Protein AF-A0A7Y5QX23-F1 (afdb_monomer_lite)

Sequence (352 aa):
MSDYTRRDFLEKSATAALGAMVVPRWILGGNGYTPPSRKLNVAFVGIGGMGMSNMSQMLDENIVAVCDVDYAYVERSLAGRMRAPQGAAGPSTEAVRLRDAYTKAKKYTDFRKMLEQQKDIDAVVIATPDHTHAAVAVAAMRAGKHVYVQKPLTYSVYEARLLARVAKETKRVTQMGNQGHSMDGTRRIVEIVGSGVLGPIREVHIWTDRPYRYWAQGIPRPKAPEAAPTAATTPQTNQQAVKQQTAAQTPPGTPLPTPGPATQLPPAPPRWNGQTVERAVLEAMAENPQTVPAGLDWDLFLGPAPTIPYHPVYHPFSWRGWPEFGTSSLGDMGAHLIDQHYWALGLTQPTS

Secondary structure (DSSP, 8-state):
-----HHHHHHHHHHHHHHTS---TTTTTTTT---GGGS-EEEEE--SSHHHHHHHTTTTSEEEEEE-SBHHHHHHHHHHHTSPPTT-SS--HHHHHHHHHHHHSEEES-HHHHHHH-TT--EEEE-S-HHHHHHHHHHHHHTT-EEEEPSS--SSHHHHHHHHHHHHHHT--EEE--GGGGSHHHHHHHHHHHTTTT-S---------HHHHTS--SPPPPPPPPPP----------TTSSSS----PPPS-PPPPPPPS-PPPPPPPP---HHHHHHHHHHHHHHS--PPPTTB-HHHHHTTS------TTTTTTGGGGSTTT--HHHHHHHHHHTHHHHHHTT--S---

Structure (mmCIF, N/CA/C/O backbone):
data_AF-A0A7Y5QX23-F1
#
_entry.id   AF-A0A7Y5QX23-F1
#
loop_
_atom_site.group_PDB
_atom_site.id
_atom_site.type_symbol
_atom_site.label_atom_id
_atom_site.label_alt_id
_atom_site.label_comp_id
_atom_site.label_asym_id
_atom_site.label_entity_id
_atom_site.label_seq_id
_atom_site.pdbx_PDB_ins_code
_atom_site.Cartn_x
_atom_site.Cartn_y
_atom_site.Cartn_z
_atom_site.occupancy
_atom_site.B_iso_or_equiv
_atom_site.auth_seq_id
_atom_site.auth_comp_id
_atom_site.auth_asym_id
_atom_site.auth_atom_id
_atom_site.pdbx_PDB_model_num
ATOM 1 N N . MET A 1 1 ? -70.982 -5.764 26.954 1.00 43.91 1 MET A N 1
ATOM 2 C CA . MET A 1 1 ? -69.560 -5.370 26.903 1.00 43.91 1 MET A CA 1
ATOM 3 C C . MET A 1 1 ? -68.790 -6.506 27.543 1.00 43.91 1 MET A C 1
ATOM 5 O O . MET A 1 1 ? -69.095 -6.831 28.678 1.00 43.91 1 MET A O 1
ATOM 9 N N . SER A 1 2 ? -67.953 -7.218 26.790 1.00 52.91 2 SER A N 1
ATOM 10 C CA . SER A 1 2 ? -67.188 -8.353 27.319 1.00 52.91 2 SER A CA 1
ATOM 11 C C . SER A 1 2 ? -65.965 -7.832 28.073 1.00 52.91 2 SER A C 1
ATOM 13 O O . SER A 1 2 ? -65.132 -7.152 27.469 1.00 52.91 2 SER A O 1
ATOM 15 N N . ASP A 1 3 ? -65.877 -8.135 29.366 1.00 58.91 3 ASP A N 1
ATOM 16 C CA . ASP A 1 3 ? -64.767 -7.733 30.228 1.00 58.91 3 ASP A CA 1
ATOM 17 C C . ASP A 1 3 ? -63.473 -8.433 29.801 1.00 58.91 3 ASP A C 1
ATOM 19 O O . ASP A 1 3 ? -63.339 -9.653 29.888 1.00 58.91 3 ASP A O 1
ATOM 23 N N . TYR A 1 4 ? -62.510 -7.649 29.319 1.00 67.69 4 TYR A N 1
ATOM 24 C CA . TYR A 1 4 ? -61.162 -8.126 29.035 1.00 67.69 4 TYR A CA 1
ATOM 25 C C . TYR A 1 4 ? -60.442 -8.434 30.346 1.00 67.69 4 TYR A C 1
ATOM 27 O O . TYR A 1 4 ? -60.261 -7.552 31.189 1.00 67.69 4 TYR A O 1
ATOM 35 N N . THR A 1 5 ? -59.993 -9.675 30.523 1.00 79.44 5 THR A N 1
ATOM 36 C CA . THR A 1 5 ? -59.264 -10.051 31.735 1.00 79.44 5 THR A CA 1
ATOM 37 C C . THR A 1 5 ? -57.784 -9.666 31.627 1.00 79.44 5 THR A C 1
ATOM 39 O O . THR A 1 5 ? -57.205 -9.598 30.542 1.00 79.44 5 THR A O 1
ATOM 42 N N . ARG A 1 6 ? -57.112 -9.441 32.768 1.00 72.56 6 ARG A N 1
ATOM 43 C CA . ARG A 1 6 ? -55.653 -9.183 32.803 1.00 72.56 6 ARG A CA 1
ATOM 44 C C . ARG A 1 6 ? -54.841 -10.313 32.156 1.00 72.56 6 ARG A C 1
ATOM 46 O O . ARG A 1 6 ? -53.757 -10.062 31.637 1.00 72.56 6 ARG A O 1
ATOM 53 N N . ARG A 1 7 ? -55.371 -11.540 32.177 1.00 73.56 7 ARG A N 1
ATOM 54 C CA . ARG A 1 7 ? -54.772 -12.701 31.516 1.00 73.56 7 ARG A CA 1
ATOM 55 C C . ARG A 1 7 ? -54.898 -12.593 29.994 1.00 73.56 7 ARG A C 1
ATOM 57 O O . ARG A 1 7 ? -53.878 -12.733 29.333 1.00 73.56 7 ARG A O 1
ATOM 64 N N . ASP A 1 8 ? -56.061 -12.199 29.469 1.00 74.69 8 ASP A N 1
ATOM 65 C CA . ASP A 1 8 ? -56.233 -11.935 28.029 1.00 74.69 8 ASP A CA 1
ATOM 66 C C . ASP A 1 8 ? -55.303 -10.825 27.533 1.00 74.69 8 ASP A C 1
ATOM 68 O O . ASP A 1 8 ? -54.760 -10.908 26.433 1.00 74.69 8 ASP A O 1
ATOM 72 N N . PHE A 1 9 ? -55.091 -9.780 28.340 1.00 74.12 9 PHE A N 1
ATOM 73 C CA . PHE A 1 9 ? -54.163 -8.705 27.993 1.00 74.12 9 PHE A CA 1
ATOM 74 C C . PHE A 1 9 ? -52.717 -9.202 27.920 1.00 74.12 9 PHE A C 1
ATOM 76 O O . PHE A 1 9 ? -52.032 -8.922 26.940 1.00 74.12 9 PHE A O 1
ATOM 83 N N . LEU A 1 10 ? -52.247 -9.959 28.917 1.00 72.56 10 LEU A N 1
ATOM 84 C CA . LEU A 1 10 ? -50.883 -10.497 28.927 1.00 72.56 10 LEU A CA 1
ATOM 85 C C . LEU A 1 10 ? -50.659 -11.525 27.815 1.00 72.56 10 LEU A C 1
ATOM 87 O O . LEU A 1 10 ? -49.619 -11.498 27.164 1.00 72.56 10 LEU A O 1
ATOM 91 N N . GLU A 1 11 ? -51.643 -12.378 27.550 1.00 66.75 11 GLU A N 1
ATOM 92 C CA . GLU A 1 11 ? -51.575 -13.393 26.500 1.00 66.75 11 GLU A CA 1
ATOM 93 C C . GLU A 1 11 ? -51.553 -12.746 25.107 1.00 66.75 11 GLU A C 1
ATOM 95 O O . GLU A 1 11 ? -50.671 -13.027 24.291 1.00 66.75 11 GLU A O 1
ATOM 100 N N . LYS A 1 12 ? -52.428 -11.765 24.853 1.00 60.88 12 LYS A N 1
ATOM 101 C CA . LYS A 1 12 ? -52.411 -10.999 23.597 1.00 60.88 12 LYS A CA 1
ATOM 102 C C . LYS A 1 12 ? -51.159 -10.123 23.455 1.00 60.88 12 LYS A C 1
ATOM 104 O O . LYS A 1 12 ? -50.633 -10.009 22.349 1.00 60.88 12 LYS A O 1
ATOM 109 N N . SER A 1 13 ? -50.630 -9.570 24.549 1.00 59.69 13 SER A N 1
ATOM 110 C CA . SER A 1 13 ? -49.393 -8.767 24.534 1.00 59.69 13 SER A CA 1
ATOM 111 C C . SER A 1 13 ? -48.150 -9.618 24.265 1.00 59.69 13 SER A C 1
ATOM 113 O O . SER A 1 13 ? -47.289 -9.212 23.486 1.00 59.69 13 SER A O 1
ATOM 115 N N . ALA A 1 14 ? -48.067 -10.819 24.847 1.00 55.66 14 ALA A N 1
ATOM 116 C CA . ALA A 1 14 ? -46.970 -11.754 24.600 1.00 55.66 14 ALA A CA 1
ATOM 117 C C . ALA A 1 14 ? -46.966 -12.259 23.148 1.00 55.66 14 ALA A C 1
ATOM 119 O O . ALA A 1 14 ? -45.905 -12.391 22.538 1.00 55.66 14 ALA A O 1
ATOM 120 N N . THR A 1 15 ? -48.150 -12.460 22.560 1.00 53.16 15 THR A N 1
ATOM 121 C CA . THR A 1 15 ? -48.284 -12.902 21.163 1.00 53.16 15 THR A CA 1
ATOM 122 C C . THR A 1 15 ? -47.937 -11.777 20.174 1.00 53.16 15 THR A C 1
ATOM 124 O O . THR A 1 15 ? -47.283 -12.023 19.161 1.00 53.16 15 THR A O 1
ATOM 127 N N . ALA A 1 16 ? -48.280 -10.521 20.490 1.00 53.44 16 ALA A N 1
ATOM 128 C CA . ALA A 1 16 ? -47.883 -9.352 19.698 1.00 53.44 16 ALA A CA 1
ATOM 129 C C . ALA A 1 16 ? -46.371 -9.052 19.780 1.00 53.44 16 ALA A C 1
ATOM 131 O O . ALA A 1 16 ? -45.757 -8.704 18.771 1.00 53.44 16 ALA A O 1
ATOM 132 N N . ALA A 1 17 ? -45.748 -9.238 20.951 1.00 51.34 17 ALA A N 1
ATOM 133 C CA . ALA A 1 17 ? -44.309 -9.041 21.133 1.00 51.34 17 ALA A CA 1
ATOM 134 C C . ALA A 1 17 ? -43.468 -10.086 20.378 1.00 51.34 17 ALA A C 1
ATOM 136 O O . ALA A 1 17 ? -42.438 -9.740 19.807 1.00 51.34 17 ALA A O 1
ATOM 137 N N . LEU A 1 18 ? -43.924 -11.343 20.308 1.00 48.53 18 LEU A N 1
ATOM 138 C CA . LEU A 1 18 ? -43.251 -12.392 19.532 1.00 48.53 18 LEU A CA 1
ATOM 139 C C . LEU A 1 18 ? -43.427 -12.208 18.014 1.00 48.53 18 LEU A C 1
ATOM 141 O O . LEU A 1 18 ? -42.486 -12.451 17.260 1.00 48.53 18 LEU A O 1
ATOM 145 N N . GLY A 1 19 ? -44.583 -11.705 17.562 1.00 48.00 19 GLY A N 1
ATOM 146 C CA . GLY A 1 19 ? -44.832 -11.393 16.147 1.00 48.00 19 GLY A CA 1
ATOM 147 C C . GLY A 1 19 ? -43.982 -10.237 15.599 1.00 48.00 19 GLY A C 1
ATOM 148 O O . GLY A 1 19 ? -43.629 -10.238 14.422 1.00 48.00 19 GLY A O 1
ATOM 149 N N . ALA A 1 20 ? -43.588 -9.283 16.448 1.00 51.62 20 ALA A N 1
ATOM 150 C CA . ALA A 1 20 ? -42.721 -8.163 16.068 1.00 51.62 20 ALA A CA 1
ATOM 151 C C . ALA A 1 20 ? -41.217 -8.511 16.042 1.00 51.62 20 ALA A C 1
ATOM 153 O O . ALA A 1 20 ? -40.424 -7.749 15.489 1.00 51.62 20 ALA A O 1
ATOM 154 N N . MET A 1 21 ? -40.799 -9.645 16.619 1.00 54.72 21 MET A N 1
ATOM 155 C CA . MET A 1 21 ? -39.377 -10.016 16.720 1.00 54.72 21 MET A CA 1
ATOM 156 C C . MET A 1 21 ? -38.845 -10.817 15.528 1.00 54.72 21 MET A C 1
ATOM 158 O O . MET A 1 21 ? -37.633 -10.978 15.394 1.00 54.72 21 MET A O 1
ATOM 162 N N . VAL A 1 22 ? -39.717 -11.272 14.626 1.00 55.31 22 VAL A N 1
ATOM 163 C CA . VAL A 1 22 ? -39.312 -11.962 13.394 1.00 55.31 22 VAL A CA 1
ATOM 164 C C . VAL A 1 22 ? -39.819 -11.178 12.194 1.00 55.31 22 VAL A C 1
ATOM 166 O O . VAL A 1 22 ? -40.621 -11.657 11.401 1.00 55.31 22 VAL A O 1
ATOM 169 N N . VAL A 1 23 ? -39.342 -9.941 12.051 1.00 55.31 23 VAL A N 1
ATOM 170 C CA . VAL A 1 23 ? -39.407 -9.253 10.760 1.00 55.31 23 VAL A CA 1
ATOM 171 C C . VAL A 1 23 ? -38.265 -9.812 9.909 1.00 55.31 23 VAL A C 1
ATOM 173 O O . VAL A 1 23 ? -37.096 -9.653 10.278 1.00 55.31 23 VAL A O 1
ATOM 176 N N . PRO A 1 24 ? -38.548 -10.489 8.783 1.00 55.12 24 PRO A N 1
ATOM 177 C CA . PRO A 1 24 ? -37.506 -10.941 7.880 1.00 55.12 24 PRO A CA 1
ATOM 178 C C . PRO A 1 24 ? -36.606 -9.770 7.474 1.00 55.12 24 PRO A C 1
ATOM 180 O O . PRO A 1 24 ? -37.077 -8.705 7.079 1.00 55.12 24 PRO A O 1
ATOM 183 N N . ARG A 1 25 ? -35.289 -9.966 7.562 1.00 51.72 25 ARG A N 1
ATOM 184 C CA . ARG A 1 25 ? -34.275 -8.904 7.424 1.00 51.72 25 ARG A CA 1
ATOM 185 C C . ARG A 1 25 ? -34.299 -8.175 6.064 1.00 51.72 25 ARG A C 1
ATOM 187 O O . ARG A 1 25 ? -33.743 -7.089 5.954 1.00 51.72 25 ARG A O 1
ATOM 194 N N . TRP A 1 26 ? -34.964 -8.744 5.057 1.00 56.59 26 TRP A N 1
ATOM 195 C CA . TRP A 1 26 ? -35.187 -8.141 3.738 1.00 56.59 26 TRP A CA 1
ATOM 196 C C . TRP A 1 26 ? -36.322 -7.099 3.712 1.00 56.59 26 TRP A C 1
ATOM 198 O O . TRP A 1 26 ? -36.350 -6.269 2.811 1.00 56.59 26 TRP A O 1
ATOM 208 N N . ILE A 1 27 ? -37.214 -7.079 4.713 1.00 59.25 27 ILE A N 1
ATOM 209 C CA . ILE A 1 27 ? -38.306 -6.092 4.821 1.00 59.25 27 ILE A CA 1
ATOM 210 C C . ILE A 1 27 ? -37.797 -4.749 5.372 1.00 59.25 27 ILE A C 1
ATOM 212 O O . ILE A 1 27 ? -38.224 -3.698 4.910 1.00 59.25 27 ILE A O 1
ATOM 216 N N . LEU A 1 28 ? -36.838 -4.761 6.307 1.00 57.97 28 LEU A N 1
ATOM 217 C CA . LEU A 1 28 ? -36.233 -3.536 6.866 1.00 57.97 28 LEU A CA 1
ATOM 218 C C . LEU A 1 28 ? -35.080 -2.974 6.017 1.00 57.97 28 LEU A C 1
ATOM 220 O O . LEU A 1 28 ? -34.618 -1.866 6.270 1.00 57.97 28 LEU A O 1
ATOM 224 N N . GLY A 1 29 ? -34.596 -3.744 5.040 1.00 56.03 29 GLY A N 1
ATOM 225 C CA . GLY A 1 29 ? -33.399 -3.424 4.266 1.00 56.03 29 GLY A CA 1
ATOM 226 C C . GLY A 1 29 ? -33.600 -3.329 2.759 1.00 56.03 29 GLY A C 1
ATOM 227 O O . GLY A 1 29 ? -32.603 -3.189 2.075 1.00 56.03 29 GLY A O 1
ATOM 228 N N . GLY A 1 30 ? -34.821 -3.423 2.222 1.00 49.16 30 GLY A N 1
ATOM 229 C CA . GLY A 1 30 ? -35.068 -3.345 0.774 1.00 49.16 30 GLY A CA 1
ATOM 230 C C . GLY A 1 30 ? -34.179 -4.263 -0.088 1.00 49.16 30 GLY A C 1
ATOM 231 O O . GLY A 1 30 ? -33.415 -5.096 0.398 1.00 49.16 30 GLY A O 1
ATOM 232 N N . ASN A 1 31 ? -34.263 -4.123 -1.409 1.00 46.69 31 ASN A N 1
ATOM 233 C CA . ASN A 1 31 ? -33.322 -4.783 -2.312 1.00 46.69 31 ASN A CA 1
ATOM 234 C C . ASN A 1 31 ? -32.091 -3.873 -2.475 1.00 46.69 31 ASN A C 1
ATOM 236 O O . ASN A 1 31 ? -32.233 -2.733 -2.909 1.00 46.69 31 ASN A O 1
ATOM 240 N N . GLY A 1 32 ? -30.898 -4.353 -2.110 1.00 60.59 32 GLY A N 1
ATOM 241 C CA . GLY A 1 32 ? -29.637 -3.618 -2.293 1.00 60.59 32 GLY A CA 1
ATOM 242 C C . GLY A 1 32 ? -29.105 -2.829 -1.088 1.00 60.59 32 GLY A C 1
ATOM 243 O O . GLY A 1 32 ? -28.045 -2.222 -1.219 1.00 60.59 32 GLY A O 1
ATOM 244 N N . TYR A 1 33 ? -29.754 -2.848 0.086 1.00 66.31 33 TYR A N 1
ATOM 245 C CA . TYR A 1 33 ? -29.159 -2.267 1.298 1.00 66.31 33 TYR A CA 1
ATOM 246 C C . TYR A 1 33 ? -28.455 -3.325 2.158 1.00 66.31 33 TYR A C 1
ATOM 248 O O . TYR A 1 33 ? -29.049 -4.248 2.720 1.00 66.31 33 TYR A O 1
ATOM 256 N N . THR A 1 34 ? -27.132 -3.175 2.247 1.00 70.81 34 THR A N 1
ATOM 257 C CA . THR A 1 34 ? -26.266 -3.974 3.115 1.00 70.81 34 THR A CA 1
ATOM 258 C C . THR A 1 34 ? -26.232 -3.321 4.497 1.00 70.81 34 THR A C 1
ATOM 260 O O . THR A 1 34 ? -25.689 -2.218 4.633 1.00 70.81 34 THR A O 1
ATOM 263 N N . PRO A 1 35 ? -26.796 -3.958 5.542 1.00 71.88 35 PRO A N 1
ATOM 264 C CA . PRO A 1 35 ? -26.782 -3.389 6.883 1.00 71.88 35 PRO A CA 1
ATOM 265 C C . PRO A 1 35 ? -25.336 -3.217 7.371 1.00 71.88 35 PRO A C 1
ATOM 267 O O . PRO A 1 35 ? -24.495 -4.049 7.029 1.00 71.88 35 PRO A O 1
ATOM 270 N N . PRO A 1 36 ? -25.036 -2.220 8.225 1.00 71.75 36 PRO A N 1
ATOM 271 C CA . PRO A 1 36 ? -23.669 -1.964 8.686 1.00 71.75 36 PRO A CA 1
ATOM 272 C C . PRO A 1 36 ? -22.956 -3.171 9.307 1.00 71.75 36 PRO A C 1
ATOM 274 O O . PRO A 1 36 ? -21.750 -3.296 9.162 1.00 71.75 36 PRO A O 1
ATOM 277 N N . SER A 1 37 ? -23.692 -4.097 9.934 1.00 77.00 37 SER A N 1
ATOM 278 C CA . SER A 1 37 ? -23.150 -5.349 10.495 1.00 77.00 37 SER A CA 1
ATOM 279 C C . SER A 1 37 ? -22.755 -6.407 9.458 1.00 77.00 37 SER A C 1
ATOM 281 O O . SER A 1 37 ? -22.223 -7.447 9.828 1.00 77.00 37 SER A O 1
ATOM 283 N N . ARG A 1 38 ? -23.058 -6.187 8.175 1.00 82.81 38 ARG A N 1
ATOM 284 C CA . ARG A 1 38 ? -22.586 -7.010 7.052 1.00 82.81 38 ARG A CA 1
ATOM 285 C C . ARG A 1 38 ? -21.488 -6.337 6.231 1.00 82.81 38 ARG A C 1
ATOM 287 O O . ARG A 1 38 ? -20.980 -6.971 5.313 1.00 82.81 38 ARG A O 1
ATOM 294 N N . LYS A 1 39 ? -21.165 -5.083 6.541 1.00 92.81 39 LYS A N 1
ATOM 295 C CA . LYS A 1 39 ? -20.045 -4.363 5.943 1.00 92.81 39 LYS A CA 1
ATOM 296 C C . LYS A 1 39 ? -18.757 -4.770 6.642 1.00 92.81 39 LYS A C 1
ATOM 298 O O . LYS A 1 39 ? -18.777 -5.064 7.836 1.00 92.81 39 LYS A O 1
ATOM 303 N N . LEU A 1 40 ? -17.658 -4.759 5.904 1.00 95.31 40 LEU A N 1
ATOM 304 C CA . LEU A 1 40 ? -16.329 -4.922 6.466 1.00 95.31 40 LEU A CA 1
ATOM 305 C C . LEU A 1 40 ? -15.935 -3.655 7.221 1.00 95.31 40 LEU A C 1
ATOM 307 O O . LEU A 1 40 ? -16.133 -2.534 6.748 1.00 95.31 40 LEU A O 1
ATOM 311 N N . ASN A 1 41 ? -15.311 -3.841 8.373 1.00 98.19 41 ASN A N 1
ATOM 312 C CA . ASN A 1 41 ? -14.571 -2.795 9.051 1.00 98.19 41 ASN A CA 1
ATOM 313 C C . ASN A 1 41 ? -13.147 -2.754 8.494 1.00 98.19 41 ASN A C 1
ATOM 315 O O . ASN A 1 41 ? -12.330 -3.651 8.722 1.00 98.19 41 ASN A O 1
ATOM 319 N N . VAL A 1 42 ? -12.846 -1.704 7.740 1.00 98.50 42 VAL A N 1
ATOM 320 C CA . VAL A 1 42 ? -11.601 -1.574 6.986 1.00 98.50 42 VAL A CA 1
ATOM 321 C C . VAL A 1 42 ? -10.725 -0.495 7.605 1.00 98.50 42 VAL A C 1
ATOM 323 O O . VAL A 1 42 ? -11.182 0.611 7.907 1.00 98.50 42 VAL A O 1
ATOM 326 N N . ALA A 1 43 ? -9.448 -0.825 7.778 1.00 98.81 43 ALA A N 1
ATOM 327 C CA . ALA A 1 43 ? -8.405 0.122 8.134 1.00 98.81 43 ALA A CA 1
ATOM 328 C C . ALA A 1 43 ? -7.492 0.405 6.937 1.00 98.81 43 ALA A C 1
ATOM 330 O O . ALA A 1 43 ? -7.257 -0.476 6.112 1.00 98.81 43 ALA A O 1
ATOM 331 N N . PHE A 1 44 ? -6.946 1.615 6.857 1.00 98.75 44 PHE A N 1
ATOM 332 C CA . PHE A 1 44 ? -6.029 2.016 5.787 1.00 98.75 44 PHE A CA 1
ATOM 333 C C . PHE A 1 44 ? -4.673 2.406 6.364 1.00 98.75 44 PHE A C 1
ATOM 335 O O . PHE A 1 44 ? -4.624 3.148 7.340 1.00 98.75 44 PHE A O 1
ATOM 342 N N . VAL A 1 45 ? -3.580 1.946 5.754 1.00 98.75 45 VAL A N 1
ATOM 343 C CA . VAL A 1 45 ? -2.206 2.341 6.100 1.00 98.75 45 VAL A CA 1
ATOM 344 C C . VAL A 1 45 ? -1.547 2.953 4.865 1.00 98.75 45 VAL A C 1
ATOM 346 O O . VAL A 1 45 ? -1.446 2.288 3.835 1.00 98.75 45 VAL A O 1
ATOM 349 N N . GLY A 1 46 ? -1.114 4.211 4.967 1.00 97.62 46 GLY A N 1
ATOM 350 C CA . GLY A 1 46 ? -0.618 5.019 3.851 1.00 97.62 46 GLY A CA 1
ATOM 351 C C . GLY A 1 46 ? -1.764 5.603 3.027 1.00 97.62 46 GLY A C 1
ATOM 352 O O . GLY A 1 46 ? -2.198 5.014 2.043 1.00 97.62 46 GLY A O 1
ATOM 353 N N . ILE A 1 47 ? -2.268 6.773 3.416 1.00 95.94 47 ILE A N 1
ATOM 354 C CA . ILE A 1 47 ? -3.427 7.443 2.809 1.00 95.94 47 ILE A CA 1
ATOM 355 C C . ILE A 1 47 ? -3.099 8.807 2.191 1.00 95.94 47 ILE A C 1
ATOM 357 O O . ILE A 1 47 ? -4.003 9.496 1.743 1.00 95.94 47 ILE A O 1
ATOM 361 N N . GLY A 1 48 ? -1.831 9.205 2.081 1.00 90.69 48 GLY A N 1
ATOM 362 C CA . GLY A 1 48 ? -1.465 10.463 1.412 1.00 90.69 48 GLY A CA 1
ATOM 363 C C . GLY A 1 48 ? -1.765 10.515 -0.100 1.00 90.69 48 GLY A C 1
ATOM 364 O O . GLY A 1 48 ? -2.098 11.571 -0.642 1.00 90.69 48 GLY A O 1
ATOM 365 N N . GLY A 1 49 ? -1.683 9.373 -0.792 1.00 91.56 49 GLY A N 1
ATOM 366 C CA . GLY A 1 49 ? -1.786 9.278 -2.254 1.00 91.56 49 GLY A CA 1
ATOM 367 C C . GLY A 1 49 ? -2.792 8.227 -2.720 1.00 91.56 49 GLY A C 1
ATOM 368 O O . GLY A 1 49 ? -4.005 8.425 -2.636 1.00 91.56 49 GLY A O 1
ATOM 369 N N . MET A 1 50 ? -2.289 7.095 -3.226 1.00 92.50 50 MET A N 1
ATOM 370 C CA . MET A 1 50 ? -3.138 6.013 -3.738 1.00 92.50 50 MET A CA 1
ATOM 371 C C . MET A 1 50 ? -4.065 5.420 -2.677 1.00 92.50 50 MET A C 1
ATOM 373 O O . MET A 1 50 ? -5.202 5.102 -3.015 1.00 92.50 50 MET A O 1
ATOM 377 N N . GLY A 1 51 ? -3.650 5.358 -1.408 1.00 95.56 51 GLY A N 1
ATOM 378 C CA . GLY A 1 51 ? -4.529 4.908 -0.328 1.00 95.56 51 GLY A CA 1
ATOM 379 C C . GLY A 1 51 ? -5.785 5.763 -0.166 1.00 95.56 51 GLY A C 1
ATOM 380 O O . GLY A 1 51 ? -6.855 5.209 0.063 1.00 95.56 51 GLY A O 1
ATOM 381 N N . MET A 1 52 ? -5.714 7.080 -0.405 1.00 95.81 52 MET A N 1
ATOM 382 C CA . MET A 1 52 ? -6.904 7.945 -0.434 1.00 95.81 52 MET A CA 1
ATOM 383 C C . MET A 1 52 ? -7.838 7.587 -1.601 1.00 95.81 52 MET A C 1
ATOM 385 O O . MET A 1 52 ? -9.057 7.603 -1.456 1.00 95.81 52 MET A O 1
ATOM 389 N N . SER A 1 53 ? -7.279 7.236 -2.767 1.00 94.62 53 SER A N 1
ATOM 390 C CA . SER A 1 53 ? -8.065 6.742 -3.910 1.00 94.62 53 SER A CA 1
ATOM 391 C C . SER A 1 53 ? -8.656 5.355 -3.663 1.00 94.62 53 SER A C 1
ATOM 393 O O . SER A 1 53 ? -9.722 5.052 -4.187 1.00 94.62 53 SER A O 1
ATOM 395 N N . ASN A 1 54 ? -7.981 4.498 -2.891 1.00 95.75 54 ASN A N 1
ATOM 396 C CA . ASN A 1 54 ? -8.550 3.222 -2.465 1.00 95.75 54 ASN A CA 1
ATOM 397 C C . ASN A 1 54 ? -9.695 3.448 -1.477 1.00 95.75 54 ASN A C 1
ATOM 399 O O . ASN A 1 54 ? -10.749 2.839 -1.619 1.00 95.75 54 ASN A O 1
ATOM 403 N N . MET A 1 55 ? -9.514 4.363 -0.525 1.00 96.88 55 MET A N 1
ATOM 404 C CA . MET A 1 55 ? -10.536 4.710 0.456 1.00 96.88 55 MET A CA 1
ATOM 405 C C . MET A 1 55 ? -11.797 5.268 -0.209 1.00 96.88 55 MET A C 1
ATOM 407 O O . MET A 1 55 ? -12.894 4.871 0.172 1.00 96.88 55 MET A O 1
ATOM 411 N N . SER A 1 56 ? -11.665 6.117 -1.239 1.00 95.50 56 SER A N 1
ATOM 412 C CA . SER A 1 56 ? -12.829 6.665 -1.954 1.00 95.50 56 SER A CA 1
ATOM 413 C C . SER A 1 56 ? -13.653 5.594 -2.682 1.00 95.50 56 SER A C 1
ATOM 415 O O . SER A 1 56 ? -14.874 5.696 -2.751 1.00 95.50 56 SER A O 1
ATOM 417 N N . GLN A 1 57 ? -13.009 4.510 -3.124 1.00 93.19 57 GLN A N 1
ATOM 418 C CA . GLN A 1 57 ? -13.666 3.361 -3.759 1.00 93.19 57 GLN A CA 1
ATOM 419 C C . GLN A 1 57 ? -14.282 2.369 -2.761 1.00 93.19 57 GLN A C 1
ATOM 421 O O . GLN A 1 57 ? -14.956 1.430 -3.172 1.00 93.19 57 GLN A O 1
ATOM 426 N N . MET A 1 58 ? -14.062 2.558 -1.457 1.00 94.81 58 MET A N 1
ATOM 427 C CA . MET A 1 58 ? -14.544 1.665 -0.396 1.00 94.81 58 MET A CA 1
ATOM 428 C C . MET A 1 58 ? -15.477 2.375 0.594 1.00 94.81 58 MET A C 1
ATOM 430 O O . MET A 1 58 ? -15.713 1.880 1.691 1.00 94.81 58 MET A O 1
ATOM 434 N N . LEU A 1 59 ? -16.050 3.524 0.217 1.00 95.25 59 LEU A N 1
ATOM 435 C CA . LEU A 1 59 ? -16.948 4.314 1.078 1.00 95.25 59 LEU A CA 1
ATOM 436 C C . LEU A 1 59 ? -18.301 3.646 1.362 1.00 95.25 59 LEU A C 1
ATOM 438 O O . LEU A 1 59 ? -19.108 4.189 2.124 1.00 95.25 59 LEU A O 1
ATOM 442 N N . ASP A 1 60 ? -18.569 2.505 0.731 1.00 93.00 60 ASP A N 1
ATOM 443 C CA . ASP A 1 60 ? -19.717 1.660 1.040 1.00 93.00 60 ASP A CA 1
ATOM 444 C C . ASP A 1 60 ? -19.420 0.647 2.155 1.00 93.00 60 ASP A C 1
ATOM 446 O O . ASP A 1 60 ? -20.368 0.072 2.685 1.00 93.00 60 ASP A O 1
ATOM 450 N N . GLU A 1 61 ? -18.163 0.510 2.587 1.00 96.12 61 GLU A N 1
ATOM 451 C CA . GLU A 1 61 ? -17.738 -0.244 3.772 1.00 96.12 61 GLU A CA 1
ATOM 452 C C . GLU A 1 61 ? -17.576 0.669 5.003 1.00 96.12 61 GLU A C 1
ATOM 454 O O . GLU A 1 61 ? -17.719 1.894 4.928 1.00 96.12 61 GLU A O 1
ATOM 459 N N . ASN A 1 62 ? -17.288 0.090 6.172 1.00 97.06 62 ASN A N 1
ATOM 460 C CA . ASN A 1 62 ? -17.036 0.863 7.387 1.00 97.06 62 ASN A CA 1
ATOM 461 C C . ASN A 1 62 ? -15.545 1.220 7.481 1.00 97.06 62 ASN A C 1
ATOM 463 O O . ASN A 1 62 ? -14.716 0.377 7.814 1.00 97.06 62 ASN A O 1
ATOM 467 N N . ILE A 1 63 ? -15.188 2.484 7.247 1.00 98.12 63 ILE A N 1
ATOM 468 C CA . ILE A 1 63 ? -13.814 2.962 7.463 1.00 98.12 63 ILE A CA 1
ATOM 469 C C . ILE A 1 63 ? -13.617 3.247 8.956 1.00 98.12 63 ILE A C 1
ATOM 471 O O . ILE A 1 63 ? -14.079 4.270 9.465 1.00 98.12 63 ILE A O 1
ATOM 475 N N . VAL A 1 64 ? -12.971 2.326 9.674 1.00 98.44 64 VAL A N 1
ATOM 476 C CA . VAL A 1 64 ? -12.856 2.394 11.145 1.00 98.44 64 VAL A CA 1
ATOM 477 C C . VAL A 1 64 ? -11.565 3.063 11.611 1.00 98.44 64 VAL A C 1
ATOM 479 O O . VAL A 1 64 ? -11.557 3.751 12.634 1.00 98.44 64 VAL A O 1
ATOM 482 N N . ALA A 1 65 ? -10.484 2.922 10.842 1.00 98.75 65 ALA A N 1
ATOM 483 C CA . ALA A 1 65 ? -9.188 3.495 11.179 1.00 98.75 65 ALA A CA 1
ATOM 484 C C . ALA A 1 65 ? -8.384 3.910 9.944 1.00 98.75 65 ALA A C 1
ATOM 486 O O . ALA A 1 65 ? -8.460 3.297 8.880 1.00 98.75 65 ALA A O 1
ATOM 487 N N . VAL A 1 66 ? -7.570 4.943 10.123 1.00 98.75 66 VAL A N 1
ATOM 488 C CA . VAL A 1 66 ? -6.562 5.383 9.162 1.00 98.75 66 VAL A CA 1
ATOM 489 C C . VAL A 1 66 ? -5.216 5.511 9.864 1.00 98.75 66 VAL A C 1
ATOM 491 O O . VAL A 1 66 ? -5.147 5.896 11.034 1.00 98.75 66 VAL A O 1
ATOM 494 N N . CYS A 1 67 ? -4.152 5.160 9.153 1.00 98.69 67 CYS A N 1
ATOM 495 C CA . CYS A 1 67 ? -2.785 5.208 9.632 1.00 98.69 67 CYS A CA 1
ATOM 496 C C . CYS A 1 67 ? -1.885 5.872 8.592 1.00 98.69 67 CYS A C 1
ATOM 498 O O . CYS A 1 67 ? -1.789 5.388 7.464 1.00 98.69 67 CYS A O 1
ATOM 500 N N . ASP A 1 68 ? -1.209 6.954 8.964 1.00 98.31 68 ASP A N 1
ATOM 501 C CA . ASP A 1 68 ? -0.245 7.631 8.097 1.00 98.31 68 ASP A CA 1
ATOM 502 C C . ASP A 1 68 ? 0.852 8.296 8.932 1.00 98.31 68 ASP A C 1
ATOM 504 O O . ASP A 1 68 ? 0.606 8.747 10.052 1.00 98.31 68 ASP A O 1
ATOM 508 N N . VAL A 1 69 ? 2.056 8.345 8.373 1.00 97.50 69 VAL A N 1
ATOM 509 C CA . VAL A 1 69 ? 3.225 8.968 9.000 1.00 97.50 69 VAL A CA 1
ATOM 510 C C . VAL A 1 69 ? 3.268 10.479 8.776 1.00 97.50 69 VAL A C 1
ATOM 512 O O . VAL A 1 69 ? 3.989 11.155 9.496 1.00 97.50 69 VAL A O 1
ATOM 515 N N . ASP A 1 70 ? 2.494 11.018 7.823 1.00 97.00 70 ASP A N 1
ATOM 516 C CA . ASP A 1 70 ? 2.410 12.452 7.514 1.00 97.00 70 ASP A CA 1
ATOM 517 C C . ASP A 1 70 ? 0.958 12.905 7.293 1.00 97.00 70 ASP A C 1
ATOM 519 O O . ASP A 1 70 ? 0.469 13.048 6.165 1.00 97.00 70 ASP A O 1
ATOM 523 N N . TYR A 1 71 ? 0.255 13.200 8.389 1.00 96.19 71 TYR A N 1
ATOM 524 C CA . TYR A 1 71 ? -1.112 13.722 8.307 1.00 96.19 71 TYR A CA 1
ATOM 525 C C . TYR A 1 71 ? -1.193 15.110 7.671 1.00 96.19 71 TYR A C 1
ATOM 527 O O . TYR A 1 71 ? -2.201 15.422 7.041 1.00 96.19 71 TYR A O 1
ATOM 535 N N . ALA A 1 72 ? -0.139 15.926 7.758 1.00 94.94 72 ALA A N 1
ATOM 536 C CA . ALA A 1 72 ? -0.139 17.230 7.107 1.00 94.94 72 ALA A CA 1
ATOM 537 C C . ALA A 1 72 ? -0.221 17.070 5.578 1.00 94.94 72 ALA A C 1
ATOM 539 O O . ALA A 1 72 ? -0.923 17.824 4.901 1.00 94.94 72 ALA A O 1
ATOM 540 N N . TYR A 1 73 ? 0.459 16.070 5.012 1.00 94.81 73 TYR A N 1
ATOM 541 C CA . TYR A 1 73 ? 0.318 15.713 3.602 1.00 94.81 73 TYR A CA 1
ATOM 542 C C . TYR A 1 73 ? -1.053 15.114 3.276 1.00 94.81 73 TYR A C 1
ATOM 544 O O . TYR A 1 73 ? -1.663 15.520 2.283 1.00 94.81 73 TYR A O 1
ATOM 552 N N . VAL A 1 74 ? -1.574 14.216 4.119 1.00 96.12 74 VAL A N 1
ATOM 553 C CA . VAL A 1 74 ? -2.924 13.640 3.966 1.00 96.12 74 VAL A CA 1
ATOM 554 C C . VAL A 1 74 ? -3.991 14.730 3.894 1.00 96.12 74 VAL A C 1
ATOM 556 O O . VAL A 1 74 ? -4.831 14.722 2.994 1.00 96.12 74 VAL A O 1
ATOM 559 N N . GLU A 1 75 ? -3.944 15.701 4.801 1.00 95.81 75 GLU A N 1
ATOM 560 C CA . GLU A 1 75 ? -4.914 16.791 4.867 1.00 95.81 75 GLU A CA 1
ATOM 561 C C . GLU A 1 75 ? -4.810 17.724 3.660 1.00 95.81 75 GLU A C 1
ATOM 563 O O . GLU A 1 75 ? -5.836 18.115 3.101 1.00 95.81 75 GLU A O 1
ATOM 568 N N . ARG A 1 76 ? -3.592 18.011 3.176 1.00 94.88 76 ARG A N 1
ATOM 569 C CA . ARG A 1 76 ? -3.397 18.739 1.909 1.00 94.88 76 ARG A CA 1
ATOM 570 C C . ARG A 1 76 ? -3.980 17.973 0.718 1.00 94.88 76 ARG A C 1
ATOM 572 O O . ARG A 1 76 ? -4.637 18.578 -0.131 1.00 94.88 76 ARG A O 1
ATOM 579 N N . SER A 1 77 ? -3.763 16.658 0.658 1.00 94.31 77 SER A N 1
ATOM 580 C CA . SER A 1 77 ? -4.300 15.776 -0.388 1.00 94.31 77 SER A CA 1
ATOM 581 C C . SER A 1 77 ? -5.833 15.765 -0.374 1.00 94.31 77 SER A C 1
ATOM 583 O O . SER A 1 77 ? -6.474 15.974 -1.408 1.00 94.31 77 SER A O 1
ATOM 585 N N . LEU A 1 78 ? -6.437 15.629 0.811 1.00 95.75 78 LEU A N 1
ATOM 586 C CA . LEU A 1 78 ? -7.886 15.677 0.997 1.00 95.75 78 LEU A CA 1
ATOM 587 C C . LEU A 1 78 ? -8.465 17.050 0.626 1.00 95.75 78 LEU A C 1
ATOM 589 O O . LEU A 1 78 ? -9.448 17.120 -0.110 1.00 95.75 78 LEU A O 1
ATOM 593 N N . ALA A 1 79 ? -7.833 18.143 1.060 1.00 95.19 79 ALA A N 1
ATOM 594 C CA . ALA A 1 79 ? -8.242 19.500 0.702 1.00 95.19 79 ALA A CA 1
ATOM 595 C C . ALA A 1 79 ? -8.190 19.737 -0.817 1.00 95.19 79 ALA A C 1
ATOM 597 O O . ALA A 1 79 ? -9.076 20.385 -1.373 1.00 95.19 79 ALA A O 1
ATOM 598 N N . GLY A 1 80 ? -7.191 19.174 -1.506 1.00 93.75 80 GLY A N 1
ATOM 599 C CA . GLY A 1 80 ? -7.110 19.190 -2.967 1.00 93.75 80 GLY A CA 1
ATOM 600 C C . GLY A 1 80 ? -8.303 18.498 -3.634 1.00 93.75 80 GLY A C 1
ATOM 601 O O . GLY A 1 80 ? -8.879 19.049 -4.570 1.00 93.75 80 GLY A O 1
ATOM 602 N N . ARG A 1 81 ? -8.719 17.335 -3.115 1.00 92.75 81 ARG A N 1
ATOM 603 C CA . ARG A 1 81 ? -9.885 16.571 -3.607 1.00 92.75 81 ARG A CA 1
ATOM 604 C C . ARG A 1 81 ? -11.229 17.234 -3.303 1.00 92.75 81 ARG A C 1
ATOM 606 O O . ARG A 1 81 ? -12.201 16.987 -4.006 1.00 92.75 81 ARG A O 1
ATOM 613 N N . MET A 1 82 ? -11.282 18.080 -2.278 1.00 94.31 82 MET A N 1
ATOM 614 C CA . MET A 1 82 ? -12.465 18.861 -1.906 1.00 94.31 82 MET A CA 1
ATOM 615 C C . MET A 1 82 ? -12.673 20.109 -2.775 1.00 94.31 82 MET A C 1
ATOM 617 O O . MET A 1 82 ? -13.664 20.819 -2.599 1.00 94.31 82 MET A O 1
ATOM 621 N N . ARG A 1 83 ? -11.763 20.415 -3.706 1.00 93.31 83 ARG A N 1
ATOM 622 C CA . ARG A 1 83 ? -11.952 21.529 -4.640 1.00 93.31 83 ARG A CA 1
ATOM 623 C C . ARG A 1 83 ? -13.084 21.204 -5.611 1.00 93.31 83 ARG A C 1
ATOM 625 O O . ARG A 1 83 ? -13.132 20.114 -6.178 1.00 93.31 83 ARG A O 1
ATOM 632 N N . ALA A 1 84 ? -13.981 22.165 -5.810 1.00 88.19 84 ALA A N 1
ATOM 633 C CA . ALA A 1 84 ? -15.047 22.041 -6.791 1.00 88.19 84 ALA A CA 1
ATOM 634 C C . ALA A 1 84 ? -14.442 21.880 -8.201 1.00 88.19 84 ALA A C 1
ATOM 636 O O . ALA A 1 84 ? -13.532 22.638 -8.559 1.00 88.19 84 ALA A O 1
ATOM 637 N N . PRO A 1 85 ? -14.930 20.925 -9.012 1.00 86.38 85 PRO A N 1
ATOM 638 C CA . PRO A 1 85 ? -14.635 20.902 -10.437 1.00 86.38 85 PRO A CA 1
ATOM 639 C C . PRO A 1 85 ? -14.996 22.242 -11.089 1.00 86.38 85 PRO A C 1
ATOM 641 O O . PRO A 1 85 ? -15.884 22.956 -10.620 1.00 86.38 85 PRO A O 1
ATOM 644 N N . GLN A 1 86 ? -14.326 22.585 -12.189 1.00 86.62 86 GLN A N 1
ATOM 645 C CA . GLN A 1 86 ? -14.649 23.804 -12.932 1.00 86.62 86 GLN A CA 1
ATOM 646 C C . GLN A 1 86 ? -16.133 23.816 -13.328 1.00 86.62 86 GLN A C 1
ATOM 648 O O . GLN A 1 86 ? -16.632 22.862 -13.919 1.00 86.62 86 GLN A O 1
ATOM 653 N N . GLY A 1 87 ? -16.831 24.897 -12.969 1.00 85.88 87 GLY A N 1
ATOM 654 C CA . GLY A 1 87 ? -18.264 25.066 -13.228 1.00 85.88 87 GLY A CA 1
ATOM 655 C C . GLY A 1 87 ? -19.202 24.409 -12.207 1.00 85.88 87 GLY A C 1
ATOM 656 O O . GLY A 1 87 ? -20.414 24.543 -12.348 1.00 85.88 87 GLY A O 1
ATOM 657 N N . ALA A 1 88 ? -18.687 23.731 -11.176 1.00 89.06 88 ALA A N 1
ATOM 658 C CA . ALA A 1 88 ? -19.509 23.161 -10.110 1.00 89.06 88 ALA A CA 1
ATOM 659 C C . ALA A 1 88 ? -19.715 24.148 -8.947 1.00 89.06 88 ALA A C 1
ATOM 661 O O . ALA A 1 88 ? -18.812 24.898 -8.578 1.00 89.06 88 ALA A O 1
ATOM 662 N N . ALA A 1 89 ? -20.891 24.094 -8.315 1.00 86.62 89 ALA A N 1
ATOM 663 C CA . ALA A 1 89 ? -21.230 24.918 -7.149 1.00 86.62 89 ALA A CA 1
ATOM 664 C C . ALA A 1 89 ? -20.533 24.471 -5.845 1.00 86.62 89 ALA A C 1
ATOM 666 O O . ALA A 1 89 ? -20.622 25.157 -4.829 1.00 86.62 89 ALA A O 1
ATOM 667 N N . GLY A 1 90 ? -19.855 23.319 -5.849 1.00 91.06 90 GLY A N 1
ATOM 668 C CA . GLY A 1 90 ? -19.218 22.750 -4.666 1.00 91.06 90 GLY A CA 1
ATOM 669 C C . GLY A 1 90 ? -18.476 21.436 -4.943 1.00 91.06 90 GLY A C 1
ATOM 670 O O . GLY A 1 90 ? -18.424 20.986 -6.092 1.00 91.06 90 GLY A O 1
ATOM 671 N N . PRO A 1 91 ? -17.880 20.825 -3.902 1.00 92.69 91 PRO A N 1
ATOM 672 C CA . PRO A 1 91 ? -17.249 19.508 -3.993 1.00 92.69 91 PRO A CA 1
ATOM 673 C C . PRO A 1 91 ? -18.239 18.432 -4.447 1.00 92.69 91 PRO A C 1
ATOM 675 O O . PRO A 1 91 ? -19.438 18.516 -4.178 1.00 92.69 91 PRO A O 1
ATOM 678 N N . SER A 1 92 ? -17.725 17.380 -5.089 1.00 93.31 92 SER A N 1
ATOM 679 C CA . SER A 1 92 ? -18.543 16.220 -5.448 1.00 93.31 92 SER A CA 1
ATOM 680 C C . SER A 1 92 ? -19.070 15.500 -4.201 1.00 93.31 92 SER A C 1
ATOM 682 O O . SER A 1 92 ? -18.451 15.522 -3.134 1.00 93.31 92 SER A O 1
ATOM 684 N N . THR A 1 93 ? -20.198 14.798 -4.338 1.00 93.69 93 THR A N 1
ATOM 685 C CA . THR A 1 93 ? -20.761 13.970 -3.259 1.00 93.69 93 THR A CA 1
ATOM 686 C C . THR A 1 93 ? -19.758 12.933 -2.752 1.00 93.69 93 THR A C 1
ATOM 688 O O . THR A 1 93 ? -19.673 12.698 -1.549 1.00 93.69 93 THR A O 1
ATOM 691 N N . GLU A 1 94 ? -18.966 12.339 -3.648 1.00 93.38 94 GLU A N 1
ATOM 692 C CA . GLU A 1 94 ? -17.904 11.398 -3.279 1.00 93.38 94 GLU A CA 1
ATOM 693 C C . GLU A 1 94 ? -16.826 12.071 -2.421 1.00 93.38 94 GLU A C 1
ATOM 695 O O . GLU A 1 94 ? -16.447 11.525 -1.388 1.00 93.38 94 GLU A O 1
ATOM 700 N N . ALA A 1 95 ? -16.376 13.277 -2.789 1.00 94.75 95 ALA A N 1
ATOM 701 C CA . ALA A 1 95 ? -15.378 14.014 -2.015 1.00 94.75 95 ALA A CA 1
ATOM 702 C C . ALA A 1 95 ? -15.885 14.343 -0.602 1.00 94.75 95 ALA A C 1
ATOM 704 O O . ALA A 1 95 ? -15.156 14.171 0.376 1.00 94.75 95 ALA A O 1
ATOM 705 N N . VAL A 1 96 ? -17.158 14.737 -0.478 1.00 96.25 96 VAL A N 1
ATOM 706 C CA . VAL A 1 96 ? -17.803 14.978 0.822 1.00 96.25 96 VAL A CA 1
ATOM 707 C C . VAL A 1 96 ? -17.858 13.693 1.654 1.00 96.25 96 VAL A C 1
ATOM 709 O O . VAL A 1 96 ? -17.408 13.698 2.799 1.00 96.25 96 VAL A O 1
ATOM 712 N N . ARG A 1 97 ? -18.322 12.573 1.076 1.00 97.12 97 ARG A N 1
ATOM 713 C CA . ARG A 1 97 ? -18.356 11.265 1.760 1.00 97.12 97 ARG A CA 1
ATOM 714 C C . ARG A 1 97 ? -16.962 10.812 2.199 1.00 97.12 97 ARG A C 1
ATOM 716 O O . ARG A 1 97 ? -16.815 10.295 3.303 1.00 97.12 97 ARG A O 1
ATOM 723 N N . LEU A 1 98 ? -15.947 11.019 1.360 1.00 97.25 98 LEU A N 1
ATOM 724 C CA . LEU A 1 98 ? -14.556 10.697 1.666 1.00 97.25 98 LEU A CA 1
ATOM 725 C C . LEU A 1 98 ? -14.047 11.501 2.863 1.00 97.25 98 LEU A C 1
ATOM 727 O O . LEU A 1 98 ? -13.483 10.924 3.792 1.00 97.25 98 LEU A O 1
ATOM 731 N N . ARG A 1 99 ? -14.274 12.820 2.861 1.00 97.44 99 ARG A N 1
ATOM 732 C CA . ARG A 1 99 ? -13.919 13.690 3.986 1.00 97.44 99 ARG A CA 1
ATOM 733 C C . ARG A 1 99 ? -14.610 13.232 5.265 1.00 97.44 99 ARG A C 1
ATOM 735 O O . ARG A 1 99 ? -13.950 13.114 6.290 1.00 97.44 99 ARG A O 1
ATOM 742 N N . ASP A 1 100 ? -15.907 12.952 5.212 1.00 97.81 100 ASP A N 1
ATOM 743 C CA . ASP A 1 100 ? -16.672 12.552 6.395 1.00 97.81 100 ASP A CA 1
ATOM 744 C C . ASP A 1 100 ? -16.186 11.203 6.950 1.00 97.81 100 ASP A C 1
ATOM 746 O O . ASP A 1 100 ? -16.013 11.056 8.163 1.00 97.81 100 ASP A O 1
ATOM 750 N N . ALA A 1 101 ? -15.876 10.244 6.070 1.00 97.88 101 ALA A N 1
ATOM 751 C CA . ALA A 1 101 ? -15.267 8.974 6.452 1.00 97.88 101 ALA A CA 1
ATOM 752 C C . ALA A 1 101 ? -13.879 9.169 7.090 1.00 97.88 101 ALA A C 1
ATOM 754 O O . ALA A 1 101 ? -13.609 8.594 8.143 1.00 97.88 101 ALA A O 1
ATOM 755 N N . TYR A 1 102 ? -13.024 10.023 6.515 1.00 98.00 102 TYR A N 1
ATOM 756 C CA . TYR A 1 102 ? -11.712 10.363 7.080 1.00 98.00 102 TYR A CA 1
ATOM 757 C C . TYR A 1 102 ? -11.829 11.047 8.449 1.00 98.00 102 TYR A C 1
ATOM 759 O O . TYR A 1 102 ? -11.094 10.726 9.386 1.00 98.00 102 TYR A O 1
ATOM 767 N N . THR A 1 103 ? -12.765 11.985 8.595 1.00 97.94 103 THR A N 1
ATOM 768 C CA . THR A 1 103 ? -12.994 12.693 9.857 1.00 97.94 103 THR A CA 1
ATOM 769 C C . THR A 1 103 ? -13.451 11.727 10.946 1.00 97.94 103 THR A C 1
ATOM 771 O O . THR A 1 103 ? -12.927 11.793 12.058 1.00 97.94 103 THR A O 1
ATOM 774 N N . LYS A 1 104 ? -14.361 10.801 10.618 1.00 97.94 104 LYS A N 1
ATOM 775 C CA . LYS A 1 104 ? -14.899 9.803 11.551 1.00 97.94 104 LYS A CA 1
ATOM 776 C C . LYS A 1 104 ? -13.894 8.707 11.924 1.00 97.94 104 LYS A C 1
ATOM 778 O O . LYS A 1 104 ? -13.923 8.234 13.058 1.00 97.94 104 LYS A O 1
ATOM 783 N N . ALA A 1 105 ? -13.038 8.286 10.993 1.00 98.31 105 ALA A N 1
ATOM 784 C CA . ALA A 1 105 ? -12.072 7.220 11.232 1.00 98.31 105 ALA A CA 1
ATOM 785 C C . ALA A 1 105 ? -11.062 7.603 12.326 1.00 98.31 105 ALA A C 1
ATOM 787 O O . ALA A 1 105 ? -10.565 8.739 12.386 1.00 98.31 105 ALA A O 1
ATOM 788 N N . LYS A 1 106 ? -10.725 6.629 13.179 1.00 98.69 106 LYS A N 1
ATOM 789 C CA . LYS A 1 106 ? -9.707 6.811 14.214 1.00 98.69 106 LYS A CA 1
ATOM 790 C C . LYS A 1 106 ? -8.325 6.922 13.573 1.00 98.69 106 LYS A C 1
ATOM 792 O O . LYS A 1 106 ? -7.979 6.131 12.699 1.00 98.69 106 LYS A O 1
ATOM 797 N N . LYS A 1 107 ? -7.549 7.912 14.007 1.00 98.44 107 LYS A N 1
ATOM 798 C CA . LYS A 1 107 ? -6.257 8.265 13.409 1.00 98.44 107 LYS A CA 1
ATOM 799 C C . LYS A 1 107 ? -5.113 7.654 14.203 1.00 98.44 107 LYS A C 1
ATOM 801 O O . LYS A 1 107 ? -5.089 7.737 15.430 1.00 98.44 107 LYS A O 1
ATOM 806 N N . TYR A 1 108 ? -4.173 7.065 13.482 1.00 98.62 108 TYR A N 1
ATOM 807 C CA . TYR A 1 108 ? -2.952 6.470 14.006 1.00 98.62 108 TYR A CA 1
ATOM 808 C C . TYR A 1 108 ? -1.748 6.934 13.195 1.00 98.62 108 TYR A C 1
ATOM 810 O O . TYR A 1 108 ? -1.865 7.166 11.997 1.00 98.62 108 TYR A O 1
ATOM 818 N N . THR A 1 109 ? -0.590 7.042 13.834 1.00 98.19 109 THR A N 1
ATOM 819 C CA . THR A 1 109 ? 0.684 7.299 13.137 1.00 98.19 109 THR A CA 1
ATOM 820 C C . THR A 1 109 ? 1.484 6.008 12.953 1.00 98.19 109 THR A C 1
ATOM 822 O O . THR A 1 109 ? 2.140 5.810 11.939 1.00 98.19 109 THR A O 1
ATOM 825 N N . ASP A 1 110 ? 1.347 5.076 13.900 1.00 98.25 110 ASP A N 1
ATOM 826 C CA . ASP A 1 110 ? 2.022 3.780 13.901 1.00 98.25 110 ASP A CA 1
ATOM 827 C C . ASP A 1 110 ? 1.012 2.642 13.690 1.00 98.25 110 ASP A C 1
ATOM 829 O O . ASP A 1 110 ? 0.097 2.442 14.500 1.00 98.25 110 ASP A O 1
ATOM 833 N N . PHE A 1 111 ? 1.201 1.859 12.625 1.00 98.44 111 PHE A N 1
ATOM 834 C CA . PHE A 1 111 ? 0.307 0.752 12.282 1.00 98.44 111 PHE A CA 1
ATOM 835 C C . PHE A 1 111 ? 0.308 -0.350 13.349 1.00 98.44 111 PHE A C 1
ATOM 837 O O . PHE A 1 111 ? -0.691 -1.050 13.507 1.00 98.44 111 PHE A O 1
ATOM 844 N N . ARG A 1 112 ? 1.397 -0.505 14.113 1.00 98.38 112 ARG A N 1
ATOM 845 C CA . ARG A 1 112 ? 1.493 -1.491 15.200 1.00 98.38 112 ARG A CA 1
ATOM 846 C C . ARG A 1 112 ? 0.522 -1.124 16.315 1.00 98.38 112 ARG A C 1
ATOM 848 O O . ARG A 1 112 ? -0.267 -1.963 16.740 1.00 98.38 112 ARG A O 1
ATOM 855 N N . LYS A 1 113 ? 0.498 0.159 16.698 1.00 98.62 113 LYS A N 1
ATOM 856 C CA . LYS A 1 113 ? -0.467 0.704 17.666 1.00 98.62 113 LYS A CA 1
ATOM 857 C C . LYS A 1 113 ? -1.895 0.626 17.133 1.00 98.62 113 LYS A C 1
ATOM 859 O O . LYS A 1 113 ? -2.807 0.327 17.897 1.00 98.62 113 LYS A O 1
ATOM 864 N N . MET A 1 114 ? -2.100 0.853 15.833 1.00 98.75 114 MET A N 1
ATOM 865 C CA . MET A 1 114 ? -3.411 0.668 15.203 1.00 98.75 114 MET A CA 1
ATOM 866 C C . MET A 1 114 ? -3.906 -0.774 15.360 1.00 98.75 114 MET A C 1
ATOM 868 O O . MET A 1 114 ? -5.000 -0.981 15.876 1.00 98.75 114 MET A O 1
ATOM 872 N N . LEU A 1 115 ? -3.098 -1.765 14.970 1.00 98.62 115 LEU A N 1
ATOM 873 C CA . LEU A 1 115 ? -3.451 -3.186 15.072 1.00 98.62 115 LEU A CA 1
ATOM 874 C C . LEU A 1 115 ? -3.640 -3.641 16.527 1.00 98.62 115 LEU A C 1
ATOM 876 O O . LEU A 1 115 ? -4.493 -4.483 16.812 1.00 98.62 115 LEU A O 1
ATOM 880 N N . GLU A 1 116 ? -2.863 -3.084 17.455 1.00 98.31 116 GLU A N 1
ATOM 881 C CA . GLU A 1 116 ? -2.997 -3.372 18.878 1.00 98.31 116 GLU A CA 1
ATOM 882 C C . GLU A 1 116 ? -4.272 -2.763 19.468 1.00 98.31 116 GLU A C 1
ATOM 884 O O . GLU A 1 116 ? -4.972 -3.435 20.218 1.00 98.31 116 GLU A O 1
ATOM 889 N N . GLN A 1 117 ? -4.606 -1.515 19.152 1.00 98.50 117 GLN A N 1
ATOM 890 C CA . GLN A 1 117 ? -5.662 -0.782 19.854 1.00 98.50 117 GLN A CA 1
ATOM 891 C C . GLN A 1 117 ? -7.030 -0.873 19.169 1.00 98.50 117 GLN A C 1
ATOM 893 O O . GLN A 1 117 ? -8.050 -0.817 19.853 1.00 98.50 117 GLN A O 1
ATOM 898 N N . GLN A 1 118 ? -7.074 -0.999 17.841 1.00 98.12 118 GLN A N 1
ATOM 899 C CA . GLN A 1 118 ? -8.318 -1.044 17.075 1.00 98.12 118 GLN A CA 1
ATOM 900 C C . GLN A 1 118 ? -8.753 -2.497 16.846 1.00 98.12 118 GLN A C 1
ATOM 902 O O . GLN A 1 118 ? -8.250 -3.205 15.972 1.00 98.12 118 GLN A O 1
ATOM 907 N N . LYS A 1 119 ? -9.685 -2.969 17.677 1.00 96.88 119 LYS A N 1
ATOM 908 C CA . LYS A 1 119 ? -10.058 -4.393 17.741 1.00 96.88 119 LYS A CA 1
ATOM 909 C C . LYS A 1 119 ? -11.087 -4.822 16.701 1.00 96.88 119 LYS A C 1
ATOM 911 O O . LYS A 1 119 ? -11.131 -6.000 16.359 1.00 96.88 119 LYS A O 1
ATOM 916 N N . ASP A 1 120 ? -11.863 -3.879 16.190 1.00 97.31 120 ASP A N 1
ATOM 917 C CA . ASP A 1 120 ? -12.964 -4.092 15.254 1.00 97.31 120 ASP A CA 1
ATOM 918 C C . ASP A 1 120 ? -12.528 -4.136 13.781 1.00 97.31 120 ASP A C 1
ATOM 920 O O . ASP A 1 120 ? -13.396 -4.194 12.927 1.00 97.31 120 ASP A O 1
ATOM 924 N N . ILE A 1 121 ? -11.226 -4.131 13.460 1.00 98.56 121 ILE A N 1
ATOM 925 C CA . ILE A 1 121 ? -10.726 -4.254 12.077 1.00 98.56 121 ILE A CA 1
ATOM 926 C C . ILE A 1 121 ? -10.963 -5.675 11.545 1.00 98.56 121 ILE A C 1
ATOM 928 O O . ILE A 1 121 ? -10.504 -6.638 12.165 1.00 98.56 121 ILE A O 1
ATOM 932 N N . ASP A 1 122 ? -11.544 -5.795 10.353 1.00 98.44 122 ASP A N 1
ATOM 933 C CA . ASP A 1 122 ? -11.647 -7.043 9.584 1.00 98.44 122 ASP A CA 1
ATOM 934 C C . ASP A 1 122 ? -10.545 -7.144 8.516 1.00 98.44 122 ASP A C 1
ATOM 936 O O . ASP A 1 122 ? -9.926 -8.198 8.330 1.00 98.44 122 ASP A O 1
ATOM 940 N N . ALA A 1 123 ? -10.268 -6.031 7.830 1.00 98.44 123 ALA A N 1
ATOM 941 C CA . ALA A 1 123 ? -9.317 -5.960 6.725 1.00 98.44 123 ALA A CA 1
ATOM 942 C C . ALA A 1 123 ? -8.453 -4.693 6.771 1.00 98.44 123 ALA A C 1
ATOM 944 O O . ALA A 1 123 ? -8.886 -3.642 7.244 1.00 98.44 123 ALA A O 1
ATOM 945 N N . VAL A 1 124 ? -7.233 -4.786 6.242 1.00 98.81 124 VAL A N 1
ATOM 946 C CA . VAL A 1 124 ? -6.290 -3.669 6.126 1.00 98.81 124 VAL A CA 1
ATOM 947 C C . VAL A 1 124 ? -5.941 -3.435 4.660 1.00 98.81 124 VAL A C 1
ATOM 949 O O . VAL A 1 124 ? -5.477 -4.344 3.973 1.00 98.81 124 VAL A O 1
ATOM 952 N N . VAL A 1 125 ? -6.135 -2.206 4.194 1.00 98.69 125 VAL A N 1
ATOM 953 C CA . VAL A 1 125 ? -5.655 -1.720 2.898 1.00 98.69 125 VAL A CA 1
ATOM 954 C C . VAL A 1 125 ? -4.309 -1.036 3.110 1.00 98.69 125 VAL A C 1
ATOM 956 O O . VAL A 1 125 ? -4.204 -0.081 3.874 1.00 98.69 125 VAL A O 1
ATOM 959 N N . ILE A 1 126 ? -3.277 -1.530 2.438 1.00 98.69 126 ILE A N 1
ATOM 960 C CA . ILE A 1 126 ? -1.888 -1.099 2.592 1.00 98.69 126 ILE A CA 1
ATOM 961 C C . ILE A 1 126 ? -1.468 -0.411 1.296 1.00 98.69 126 ILE A C 1
ATOM 963 O O . ILE A 1 126 ? -1.441 -1.036 0.238 1.00 98.69 126 ILE A O 1
ATOM 967 N N . ALA A 1 127 ? -1.178 0.882 1.380 1.00 97.12 127 ALA A N 1
ATOM 968 C CA . ALA A 1 127 ? -0.771 1.736 0.266 1.00 97.12 127 ALA A CA 1
ATOM 969 C C . ALA A 1 127 ? 0.390 2.664 0.669 1.00 97.12 127 ALA A C 1
ATOM 971 O O . ALA A 1 127 ? 0.440 3.837 0.290 1.00 97.12 127 ALA A O 1
ATOM 972 N N . THR A 1 128 ? 1.302 2.124 1.476 1.00 96.25 128 THR A N 1
ATOM 973 C CA . THR A 1 128 ? 2.538 2.773 1.916 1.00 96.25 128 THR A CA 1
ATOM 974 C C . THR A 1 128 ? 3.624 2.704 0.828 1.00 96.25 128 THR A C 1
ATOM 976 O O . THR A 1 128 ? 3.393 2.155 -0.247 1.00 96.25 128 THR A O 1
ATOM 979 N N . PRO A 1 129 ? 4.814 3.286 1.046 1.00 94.44 129 PRO A N 1
ATOM 980 C CA . PRO A 1 129 ? 5.970 3.008 0.202 1.00 94.44 129 PRO A CA 1
ATOM 981 C C . PRO A 1 129 ? 6.359 1.519 0.165 1.00 94.44 129 PRO A C 1
ATOM 983 O O . PRO A 1 129 ? 6.228 0.823 1.177 1.00 94.44 129 PRO A O 1
ATOM 986 N N . ASP A 1 130 ? 6.890 1.053 -0.972 1.00 93.81 130 ASP A N 1
ATOM 987 C CA . ASP A 1 130 ? 7.096 -0.379 -1.277 1.00 93.81 130 ASP A CA 1
ATOM 988 C C . ASP A 1 130 ? 7.878 -1.122 -0.183 1.00 93.81 130 ASP A C 1
ATOM 990 O O . ASP A 1 130 ? 7.509 -2.232 0.199 1.00 93.81 130 ASP A O 1
ATOM 994 N N . HIS A 1 131 ? 8.928 -0.495 0.359 1.00 95.19 131 HIS A N 1
ATOM 995 C CA . HIS A 1 131 ? 9.799 -1.075 1.389 1.00 95.19 131 HIS A CA 1
ATOM 996 C C . HIS A 1 131 ? 9.081 -1.428 2.706 1.00 95.19 131 HIS A C 1
ATOM 998 O O . HIS A 1 131 ? 9.574 -2.242 3.482 1.00 95.19 131 HIS A O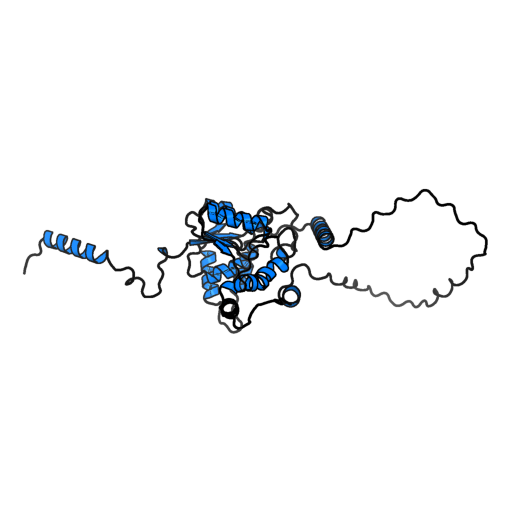 1
ATOM 1004 N N . THR A 1 132 ? 7.897 -0.866 2.969 1.00 97.06 132 THR A N 1
ATOM 1005 C CA . THR A 1 132 ? 7.112 -1.166 4.182 1.00 97.06 132 THR A CA 1
ATOM 1006 C C . THR A 1 132 ? 5.956 -2.134 3.936 1.00 97.06 132 THR A C 1
ATOM 1008 O O . THR A 1 132 ? 5.431 -2.696 4.902 1.00 97.06 132 THR A O 1
ATOM 1011 N N . HIS A 1 133 ? 5.567 -2.377 2.676 1.00 97.50 133 HIS A N 1
ATOM 1012 C CA . HIS A 1 133 ? 4.410 -3.210 2.323 1.00 97.50 133 HIS A CA 1
ATOM 1013 C C . HIS A 1 133 ? 4.428 -4.559 3.045 1.00 97.50 133 HIS A C 1
ATOM 1015 O O . HIS A 1 133 ? 3.462 -4.928 3.719 1.00 97.50 133 HIS A O 1
ATOM 1021 N N . ALA A 1 134 ? 5.545 -5.283 2.941 1.00 97.69 134 ALA A N 1
ATOM 1022 C CA . ALA A 1 134 ? 5.664 -6.622 3.498 1.00 97.69 134 ALA A CA 1
ATOM 1023 C C . ALA A 1 134 ? 5.571 -6.625 5.030 1.00 97.69 134 ALA A C 1
ATOM 1025 O O . ALA A 1 134 ? 4.876 -7.466 5.600 1.00 97.69 134 ALA A O 1
ATOM 1026 N N . ALA A 1 135 ? 6.217 -5.666 5.698 1.00 97.62 135 ALA A N 1
ATOM 1027 C CA . ALA A 1 135 ? 6.198 -5.560 7.154 1.00 97.62 135 ALA A CA 1
ATOM 1028 C C . ALA A 1 135 ? 4.773 -5.328 7.683 1.00 97.62 135 ALA A C 1
ATOM 1030 O O . ALA A 1 135 ? 4.315 -6.048 8.577 1.00 97.62 135 ALA A O 1
ATOM 1031 N N . VAL A 1 136 ? 4.044 -4.381 7.083 1.00 98.56 136 VAL A N 1
ATOM 1032 C CA . VAL A 1 136 ? 2.656 -4.079 7.462 1.00 98.56 136 VAL A CA 1
ATOM 1033 C C . VAL A 1 136 ? 1.742 -5.270 7.156 1.00 98.56 136 VAL A C 1
ATOM 1035 O O . VAL A 1 136 ? 0.936 -5.660 8.002 1.00 98.56 136 VAL A O 1
ATOM 1038 N N . ALA A 1 137 ? 1.893 -5.900 5.987 1.00 98.69 137 ALA A N 1
ATOM 1039 C CA . ALA A 1 137 ? 1.058 -7.024 5.569 1.00 98.69 137 ALA A CA 1
ATOM 1040 C C . ALA A 1 137 ? 1.252 -8.260 6.458 1.00 98.69 137 ALA A C 1
ATOM 1042 O O . ALA A 1 137 ? 0.269 -8.877 6.875 1.00 98.69 137 ALA A O 1
ATOM 1043 N N . VAL A 1 138 ? 2.498 -8.607 6.802 1.00 98.56 138 VAL A N 1
ATOM 1044 C CA . VAL A 1 138 ? 2.788 -9.705 7.737 1.00 98.56 138 VAL A CA 1
ATOM 1045 C C . VAL A 1 138 ? 2.184 -9.415 9.107 1.00 98.56 138 VAL A C 1
ATOM 1047 O O . VAL A 1 138 ? 1.537 -10.296 9.675 1.00 98.56 138 VAL A O 1
ATOM 1050 N N . ALA A 1 139 ? 2.357 -8.199 9.633 1.00 98.56 139 ALA A N 1
ATOM 1051 C CA . ALA A 1 139 ? 1.804 -7.822 10.931 1.00 98.56 139 ALA A CA 1
ATOM 1052 C C . ALA A 1 139 ? 0.270 -7.903 10.946 1.00 98.56 139 ALA A C 1
ATOM 1054 O O . ALA A 1 139 ? -0.303 -8.508 11.851 1.00 98.56 139 ALA A O 1
ATOM 1055 N N . ALA A 1 140 ? -0.395 -7.370 9.919 1.00 98.81 140 ALA A N 1
ATOM 1056 C CA . ALA A 1 140 ? -1.849 -7.410 9.793 1.00 98.81 140 ALA A CA 1
ATOM 1057 C C . ALA A 1 140 ? -2.381 -8.848 9.669 1.00 98.81 140 ALA A C 1
ATOM 1059 O O . ALA A 1 140 ? -3.291 -9.233 10.406 1.00 98.81 140 ALA A O 1
ATOM 1060 N N . MET A 1 141 ? -1.778 -9.679 8.810 1.00 98.75 141 MET A N 1
ATOM 1061 C CA . MET A 1 141 ? -2.181 -11.082 8.663 1.00 98.75 141 MET A CA 1
ATOM 1062 C C . MET A 1 141 ? -1.982 -11.881 9.954 1.00 98.75 141 MET A C 1
ATOM 1064 O O . MET A 1 141 ? -2.865 -12.644 10.348 1.00 98.75 141 MET A O 1
ATOM 1068 N N . ARG A 1 142 ? -0.855 -11.681 10.652 1.00 98.44 142 ARG A N 1
ATOM 1069 C CA . ARG A 1 142 ? -0.586 -12.321 11.952 1.00 98.44 142 ARG A CA 1
ATOM 1070 C C . ARG A 1 142 ? -1.514 -11.825 13.059 1.00 98.44 142 ARG A C 1
ATOM 1072 O O . ARG A 1 142 ? -1.852 -12.602 13.944 1.00 98.44 142 ARG A O 1
ATOM 1079 N N . ALA A 1 143 ? -2.000 -10.588 12.969 1.00 98.38 143 ALA A N 1
ATOM 1080 C CA . ALA A 1 143 ? -3.081 -10.064 13.805 1.00 98.38 143 ALA A CA 1
ATOM 1081 C C . ALA A 1 143 ? -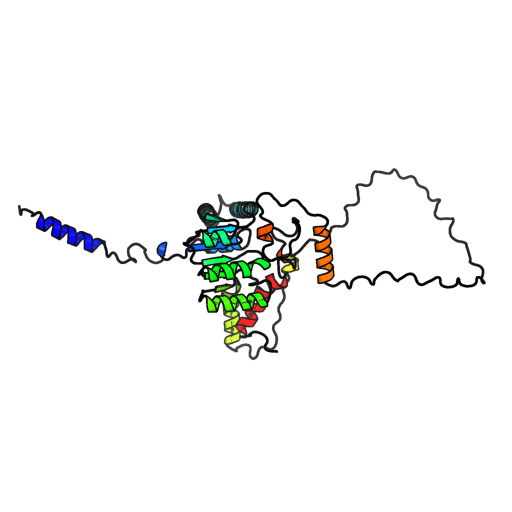4.480 -10.570 13.382 1.00 98.38 143 ALA A C 1
ATOM 1083 O O . ALA A 1 143 ? -5.501 -10.095 13.884 1.00 98.38 143 ALA A O 1
ATOM 1084 N N . GLY A 1 144 ? -4.545 -11.527 12.451 1.00 98.06 144 GLY A N 1
ATOM 1085 C CA . GLY A 1 144 ? -5.774 -12.168 12.008 1.00 98.06 144 GLY A CA 1
ATOM 1086 C C . GLY A 1 144 ? -6.579 -11.362 10.990 1.00 98.06 144 GLY A C 1
ATOM 1087 O O . GLY A 1 144 ? -7.731 -11.720 10.754 1.00 98.06 144 GLY A O 1
ATOM 1088 N N . LYS A 1 145 ? -6.006 -10.326 10.370 1.00 98.62 145 LYS A N 1
ATOM 1089 C CA . LYS A 1 145 ? -6.713 -9.425 9.447 1.00 98.62 145 LYS A CA 1
ATOM 1090 C C . LYS A 1 145 ? -6.535 -9.846 7.990 1.00 98.62 145 LYS A C 1
ATOM 1092 O O . LYS A 1 145 ? -5.486 -10.367 7.610 1.00 98.62 145 LYS A O 1
ATOM 1097 N N . HIS A 1 146 ? -7.556 -9.620 7.170 1.00 98.50 146 HIS A N 1
ATOM 1098 C CA . HIS A 1 146 ? -7.424 -9.709 5.714 1.00 98.50 146 HIS A CA 1
ATOM 1099 C C . HIS A 1 146 ? -6.586 -8.543 5.192 1.00 98.50 146 HIS A C 1
ATOM 1101 O O . HIS A 1 146 ? -6.561 -7.484 5.819 1.00 98.50 146 HIS A O 1
ATOM 1107 N N . VAL A 1 147 ? -5.886 -8.722 4.071 1.00 98.50 147 VAL A N 1
ATOM 1108 C CA . VAL A 1 147 ? -5.012 -7.663 3.544 1.00 98.50 147 VAL A CA 1
ATOM 1109 C C . VAL A 1 147 ? -5.228 -7.411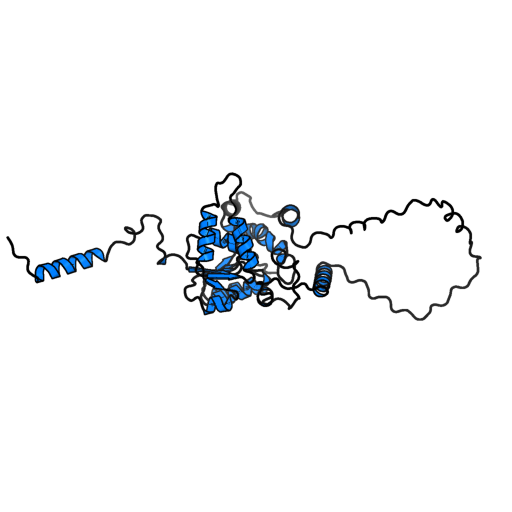 2.062 1.00 98.50 147 VAL A C 1
ATOM 1111 O O . VAL A 1 147 ? -5.221 -8.326 1.243 1.00 98.50 147 VAL A O 1
ATOM 1114 N N . TYR A 1 148 ? -5.363 -6.140 1.715 1.00 97.81 148 TYR A N 1
ATOM 1115 C CA . TYR A 1 148 ? -5.171 -5.647 0.364 1.00 97.81 148 TYR A CA 1
ATOM 1116 C C . TYR A 1 148 ? -3.863 -4.863 0.351 1.00 97.81 148 TYR A C 1
ATOM 1118 O O . TYR A 1 148 ? -3.687 -3.971 1.177 1.00 97.81 148 TYR A O 1
ATOM 1126 N N . VAL A 1 149 ? -2.952 -5.160 -0.569 1.00 97.62 149 VAL A N 1
ATOM 1127 C CA . VAL A 1 149 ? -1.648 -4.485 -0.654 1.00 97.62 149 VAL A CA 1
ATOM 1128 C C . VAL A 1 149 ? -1.505 -3.862 -2.027 1.00 97.62 149 VAL A C 1
ATOM 1130 O O . VAL A 1 149 ? -1.694 -4.540 -3.036 1.00 97.62 149 VAL A O 1
ATOM 1133 N N . GLN A 1 150 ? -1.193 -2.572 -2.087 1.00 94.25 150 GLN A N 1
ATOM 1134 C CA . GLN A 1 150 ? -0.955 -1.896 -3.351 1.00 94.25 150 GLN A CA 1
ATOM 1135 C C . GLN A 1 150 ? 0.212 -2.509 -4.116 1.00 94.25 150 GLN A C 1
ATOM 1137 O O . GLN A 1 150 ? 1.096 -3.163 -3.569 1.00 94.25 150 GLN A O 1
ATOM 1142 N N . LYS A 1 151 ? 0.184 -2.289 -5.427 1.00 91.44 151 LYS A N 1
ATOM 1143 C CA . LYS A 1 151 ? 1.299 -2.632 -6.301 1.00 91.44 151 LYS A CA 1
ATOM 1144 C C . LYS A 1 151 ? 2.442 -1.611 -6.149 1.00 91.44 151 LYS A C 1
ATOM 1146 O O . LYS A 1 151 ? 2.163 -0.433 -5.893 1.00 91.44 151 LYS A O 1
ATOM 1151 N N . PRO A 1 152 ? 3.689 -2.017 -6.433 1.00 90.56 152 PRO A N 1
ATOM 1152 C CA . PRO A 1 152 ? 4.157 -3.402 -6.499 1.00 90.56 152 PRO A CA 1
ATOM 1153 C C . PRO A 1 152 ? 3.978 -4.088 -5.141 1.00 90.56 152 PRO A C 1
ATOM 1155 O O . PRO A 1 152 ? 4.088 -3.445 -4.102 1.00 90.56 152 PRO A O 1
ATOM 1158 N N . LEU A 1 153 ? 3.666 -5.390 -5.153 1.00 92.75 153 LEU A N 1
ATOM 1159 C CA . LEU A 1 153 ? 3.283 -6.113 -3.933 1.00 92.75 153 LEU A CA 1
ATOM 1160 C C . LEU A 1 153 ? 4.328 -5.981 -2.820 1.00 92.75 153 LEU A C 1
ATOM 1162 O O . LEU A 1 153 ? 3.974 -5.839 -1.653 1.00 92.75 153 LEU A O 1
ATOM 1166 N N . THR A 1 154 ? 5.604 -6.055 -3.191 1.00 93.62 154 THR A N 1
ATOM 1167 C CA . THR A 1 154 ? 6.739 -6.049 -2.270 1.00 93.62 154 THR A CA 1
ATOM 1168 C C . THR A 1 154 ? 7.956 -5.392 -2.899 1.00 93.62 154 THR A C 1
ATOM 1170 O O . THR A 1 154 ? 8.044 -5.251 -4.120 1.00 93.62 154 THR A O 1
ATOM 1173 N N . TYR A 1 155 ? 8.915 -5.041 -2.048 1.00 91.69 155 TYR A N 1
ATOM 1174 C CA . TYR A 1 155 ? 10.197 -4.489 -2.457 1.00 91.69 155 TYR A CA 1
ATOM 1175 C C . TYR A 1 155 ? 11.134 -5.568 -3.027 1.00 91.69 155 TYR A C 1
ATOM 1177 O O . TYR A 1 155 ? 11.885 -5.322 -3.969 1.00 91.69 155 TYR A O 1
ATOM 1185 N N . SER A 1 156 ? 11.048 -6.803 -2.515 1.00 91.12 156 SER A N 1
ATOM 1186 C CA . SER A 1 156 ? 11.862 -7.935 -2.977 1.00 91.12 156 SER A CA 1
ATOM 1187 C C . SER A 1 156 ? 11.043 -9.184 -3.327 1.00 91.12 156 SER A C 1
ATOM 1189 O O . SER A 1 156 ? 9.924 -9.388 -2.850 1.00 91.12 156 SER A O 1
ATOM 1191 N N . VAL A 1 157 ? 11.628 -10.086 -4.125 1.00 91.12 157 VAL A N 1
ATOM 1192 C CA . VAL A 1 157 ? 11.041 -11.412 -4.422 1.00 91.12 157 VAL A CA 1
ATOM 1193 C C . VAL A 1 157 ? 10.944 -12.276 -3.160 1.00 91.12 157 VAL A C 1
ATOM 1195 O O . VAL A 1 157 ? 10.008 -13.065 -3.010 1.00 91.12 157 VAL A O 1
ATOM 1198 N N . TYR A 1 158 ? 11.900 -12.131 -2.236 1.00 94.38 158 TYR A N 1
ATOM 1199 C CA . TYR A 1 158 ? 11.869 -12.823 -0.948 1.00 94.38 158 TYR A CA 1
ATOM 1200 C C . TYR A 1 158 ? 10.611 -12.453 -0.159 1.00 94.38 158 TYR A C 1
ATOM 1202 O O . TYR A 1 158 ? 9.892 -13.338 0.306 1.00 94.38 158 TYR A O 1
ATOM 1210 N N . GLU A 1 159 ? 10.306 -11.161 -0.070 1.00 96.19 159 GLU A N 1
ATOM 1211 C CA . GLU A 1 159 ? 9.103 -10.677 0.598 1.00 96.19 159 GLU A CA 1
ATOM 1212 C C . GLU A 1 159 ? 7.826 -11.200 -0.065 1.00 96.19 159 GLU A C 1
ATOM 1214 O O . GLU A 1 159 ? 6.926 -11.640 0.644 1.00 96.19 159 GLU A O 1
ATOM 1219 N N . ALA A 1 160 ? 7.747 -11.243 -1.400 1.00 94.00 160 ALA A N 1
ATOM 1220 C CA . ALA A 1 160 ? 6.578 -11.802 -2.087 1.00 94.00 160 ALA A CA 1
ATOM 1221 C C . ALA A 1 160 ? 6.343 -13.273 -1.694 1.00 94.00 160 ALA A C 1
ATOM 1223 O O . ALA A 1 160 ? 5.220 -13.682 -1.382 1.00 94.00 160 ALA A O 1
ATOM 1224 N N . ARG A 1 161 ? 7.419 -14.072 -1.637 1.00 94.88 161 ARG A N 1
ATOM 1225 C CA . ARG A 1 161 ? 7.372 -15.475 -1.185 1.00 94.88 161 ARG A CA 1
ATOM 1226 C C . ARG A 1 161 ? 6.999 -15.589 0.294 1.00 94.88 161 ARG A C 1
ATOM 1228 O O . ARG A 1 161 ? 6.254 -16.497 0.667 1.00 94.88 161 ARG A O 1
ATOM 1235 N N . LEU A 1 162 ? 7.492 -14.678 1.132 1.00 97.12 162 LEU A N 1
ATOM 1236 C CA . LEU A 1 162 ? 7.129 -14.599 2.544 1.00 97.12 162 LEU A CA 1
ATOM 1237 C C . LEU A 1 162 ? 5.636 -14.292 2.713 1.00 97.12 162 LEU A C 1
ATOM 1239 O O . LEU A 1 162 ? 4.967 -14.995 3.468 1.00 97.12 162 LEU A O 1
ATOM 1243 N N . LEU A 1 163 ? 5.091 -13.311 1.988 1.00 97.56 163 LEU A N 1
ATOM 1244 C CA . LEU A 1 163 ? 3.667 -12.972 2.050 1.00 97.56 163 LEU A CA 1
ATOM 1245 C C . LEU A 1 163 ? 2.784 -14.139 1.609 1.00 97.56 163 LEU A C 1
ATOM 1247 O O . LEU A 1 163 ? 1.807 -14.442 2.292 1.00 97.56 163 LEU A O 1
ATOM 1251 N N . ALA A 1 164 ? 3.154 -14.848 0.539 1.00 95.56 164 ALA A N 1
ATOM 1252 C CA . ALA A 1 164 ? 2.437 -16.046 0.102 1.00 95.56 164 ALA A CA 1
ATOM 1253 C C . ALA A 1 164 ? 2.411 -17.135 1.191 1.00 95.56 164 ALA A C 1
ATOM 1255 O O . ALA A 1 164 ? 1.375 -17.758 1.439 1.00 95.56 164 ALA A O 1
ATOM 1256 N N . ARG A 1 165 ? 3.537 -17.341 1.886 1.00 97.88 165 ARG A N 1
ATOM 1257 C CA . ARG A 1 165 ? 3.628 -18.282 3.008 1.00 97.88 165 ARG A CA 1
ATOM 1258 C C . ARG A 1 165 ? 2.746 -17.850 4.179 1.00 97.88 165 ARG A C 1
ATOM 1260 O O . ARG A 1 165 ? 1.930 -18.641 4.643 1.00 97.88 165 ARG A O 1
ATOM 1267 N N . VAL A 1 166 ? 2.870 -16.598 4.619 1.00 98.50 166 VAL A N 1
ATOM 1268 C CA . VAL A 1 166 ? 2.113 -16.069 5.763 1.00 98.50 166 VAL A CA 1
ATOM 1269 C C . VAL A 1 166 ? 0.612 -16.082 5.480 1.00 98.50 166 VAL A C 1
ATOM 1271 O O . VAL A 1 166 ? -0.161 -16.453 6.361 1.00 98.50 166 VAL A O 1
ATOM 1274 N N . ALA A 1 167 ? 0.178 -15.767 4.257 1.00 97.75 167 ALA A N 1
ATOM 1275 C CA . ALA A 1 167 ? -1.226 -15.865 3.859 1.00 97.75 167 ALA A CA 1
ATOM 1276 C C . ALA A 1 167 ? -1.770 -17.297 4.015 1.00 97.75 167 ALA A C 1
ATOM 1278 O O . ALA A 1 167 ? -2.863 -17.491 4.553 1.00 97.75 167 ALA A O 1
ATOM 1279 N N . LYS A 1 168 ? -0.981 -18.310 3.621 1.00 97.19 168 LYS A N 1
ATOM 1280 C CA . LYS A 1 168 ? -1.329 -19.732 3.781 1.00 97.19 168 LYS A CA 1
ATOM 1281 C C . LYS A 1 168 ? -1.367 -20.160 5.251 1.00 97.19 168 LYS A C 1
ATOM 1283 O O . LYS A 1 168 ? -2.306 -20.841 5.655 1.00 97.19 168 LYS A O 1
ATOM 1288 N N . GLU A 1 169 ? -0.377 -19.756 6.045 1.00 98.31 169 GLU A N 1
ATOM 1289 C CA . GLU A 1 169 ? -0.286 -20.065 7.482 1.00 98.31 169 GLU A CA 1
ATOM 1290 C C . GLU A 1 169 ? -1.461 -19.468 8.265 1.00 98.31 169 GLU A C 1
ATOM 1292 O O . GLU A 1 169 ? -2.125 -20.151 9.043 1.00 98.31 169 GLU A O 1
ATOM 1297 N N . THR A 1 170 ? -1.747 -18.189 8.024 1.00 98.38 170 THR A N 1
ATOM 1298 C CA . THR A 1 170 ? -2.784 -17.428 8.736 1.00 98.38 170 THR A CA 1
ATOM 1299 C C . THR A 1 170 ? -4.182 -17.637 8.154 1.00 98.38 170 THR A C 1
ATOM 1301 O O . THR A 1 170 ? -5.173 -17.230 8.763 1.00 98.38 170 THR A O 1
ATOM 1304 N N . LYS A 1 171 ? -4.293 -18.292 6.988 1.00 98.06 171 LYS A N 1
ATOM 1305 C CA . LYS A 1 171 ? -5.549 -18.514 6.253 1.00 98.06 171 LYS A CA 1
ATOM 1306 C C . LYS A 1 171 ? -6.315 -17.203 6.067 1.00 98.06 171 LYS A C 1
ATOM 1308 O O . LYS A 1 171 ? -7.493 -17.098 6.416 1.00 98.06 171 LYS A O 1
ATOM 1313 N N . ARG A 1 172 ? -5.619 -16.150 5.640 1.00 97.44 172 ARG A N 1
ATOM 1314 C CA . ARG A 1 172 ? -6.222 -14.842 5.353 1.00 97.44 172 ARG A CA 1
ATOM 1315 C C . ARG A 1 172 ? -6.440 -14.700 3.855 1.00 97.44 172 ARG A C 1
ATOM 1317 O O . ARG A 1 172 ? -5.586 -15.077 3.063 1.00 97.44 172 ARG A O 1
ATOM 1324 N N . VAL A 1 173 ? -7.580 -14.122 3.484 1.00 96.56 173 VAL A N 1
ATOM 1325 C CA . VAL A 1 173 ? -7.797 -13.583 2.138 1.00 96.56 173 VAL A CA 1
ATOM 1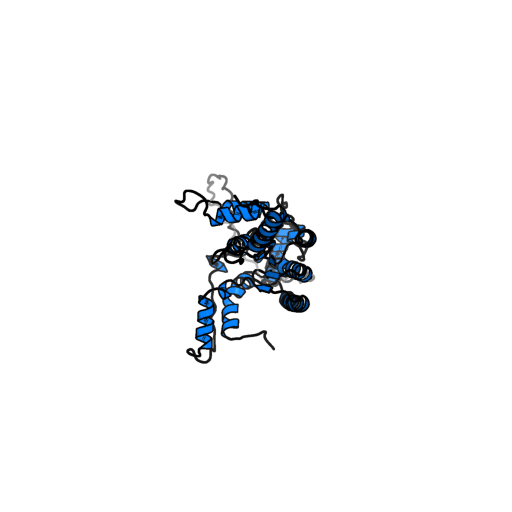326 C C . VAL A 1 173 ? -6.833 -12.422 1.910 1.00 96.56 173 VAL A C 1
ATOM 1328 O O . VAL A 1 173 ? -6.726 -11.529 2.759 1.00 96.56 173 VAL A O 1
ATOM 1331 N N . THR A 1 174 ? -6.138 -12.461 0.776 1.00 95.75 174 THR A N 1
ATOM 1332 C CA . THR A 1 174 ? -5.215 -11.417 0.343 1.00 95.75 174 THR A CA 1
ATOM 1333 C C . THR A 1 174 ? -5.525 -10.986 -1.085 1.00 95.75 174 THR A C 1
ATOM 1335 O O . THR A 1 174 ? -5.992 -11.785 -1.895 1.00 95.75 174 THR A O 1
ATOM 1338 N N . GLN A 1 175 ? -5.266 -9.718 -1.398 1.00 93.25 175 GLN A N 1
ATOM 1339 C CA . GLN A 1 175 ? -5.387 -9.190 -2.754 1.00 93.25 175 GLN A CA 1
ATOM 1340 C C . GLN A 1 175 ? -4.285 -8.164 -3.029 1.00 93.25 175 GLN A C 1
ATOM 1342 O O . GLN A 1 175 ? -4.015 -7.293 -2.205 1.00 93.25 175 GLN A O 1
ATOM 1347 N N . MET A 1 176 ? -3.659 -8.248 -4.204 1.00 91.44 176 MET A N 1
ATOM 1348 C CA . MET A 1 176 ? -2.771 -7.197 -4.702 1.00 91.44 176 MET A CA 1
ATOM 1349 C C . MET A 1 176 ? -3.583 -6.138 -5.449 1.00 91.44 176 MET A C 1
ATOM 1351 O O . MET A 1 176 ? -4.502 -6.465 -6.200 1.00 91.44 176 MET A O 1
ATOM 1355 N N . GLY A 1 177 ? -3.206 -4.871 -5.308 1.00 88.69 177 GLY A N 1
ATOM 1356 C CA . GLY A 1 177 ? -3.872 -3.734 -5.927 1.00 88.69 177 GLY A CA 1
ATOM 1357 C C . GLY A 1 177 ? -3.620 -3.535 -7.416 1.00 88.69 177 GLY A C 1
ATOM 1358 O O . GLY A 1 177 ? -3.437 -2.402 -7.865 1.00 88.69 177 GLY A O 1
ATOM 1359 N N . ASN A 1 178 ? -3.625 -4.615 -8.199 1.00 84.88 178 ASN A N 1
ATOM 1360 C CA . ASN A 1 178 ? -3.496 -4.522 -9.646 1.00 84.88 178 ASN A CA 1
ATOM 1361 C C . ASN A 1 178 ? -4.848 -4.260 -10.315 1.00 84.88 178 ASN A C 1
ATOM 1363 O O . ASN A 1 178 ? -5.534 -5.175 -10.765 1.00 84.88 178 ASN A O 1
ATOM 1367 N N . GLN A 1 179 ? -5.228 -2.984 -10.391 1.00 77.62 179 GLN A N 1
ATOM 1368 C CA . GLN A 1 179 ? -6.557 -2.573 -10.861 1.00 77.62 179 GLN A CA 1
ATOM 1369 C C . GLN A 1 179 ? -6.908 -3.067 -12.269 1.00 77.62 179 GLN A C 1
ATOM 1371 O O . GLN A 1 179 ? -8.080 -3.289 -12.562 1.00 77.62 179 GLN A O 1
ATOM 1376 N N . GLY A 1 180 ? -5.908 -3.288 -13.131 1.00 77.69 180 GLY A N 1
ATOM 1377 C CA . GLY A 1 180 ? -6.130 -3.824 -14.473 1.00 77.69 180 GLY A CA 1
ATOM 1378 C C . GLY A 1 180 ? -6.860 -5.171 -14.467 1.00 77.69 180 GLY A C 1
ATOM 1379 O O . GLY A 1 180 ? -7.675 -5.414 -15.353 1.00 77.69 180 GLY A O 1
ATOM 1380 N N . HIS A 1 181 ? -6.640 -6.020 -13.456 1.00 81.06 181 HIS A N 1
ATOM 1381 C CA . HIS A 1 181 ? -7.281 -7.340 -13.355 1.00 81.06 181 HIS A CA 1
ATOM 1382 C C . HIS A 1 181 ? -8.778 -7.264 -13.028 1.00 81.06 181 HIS A C 1
ATOM 1384 O O . HIS A 1 181 ? -9.521 -8.215 -13.268 1.00 81.06 181 HIS A O 1
ATOM 1390 N N . SER A 1 182 ? -9.236 -6.118 -12.529 1.00 80.75 182 SER A N 1
ATOM 1391 C CA . SER A 1 182 ? -10.635 -5.882 -12.173 1.00 80.75 182 SER A CA 1
ATOM 1392 C C . SER A 1 182 ? -11.446 -5.252 -13.311 1.00 80.75 182 SER A C 1
ATOM 1394 O O . SER A 1 182 ? -12.638 -5.016 -13.135 1.00 80.75 182 SER A O 1
ATOM 1396 N N . MET A 1 183 ? -10.825 -4.972 -14.464 1.00 82.69 183 MET A N 1
ATOM 1397 C CA . MET A 1 183 ? -11.453 -4.291 -15.601 1.00 82.69 183 MET A CA 1
ATOM 1398 C C . MET A 1 183 ? -11.632 -5.221 -16.805 1.00 82.69 183 MET A C 1
ATOM 1400 O O . MET A 1 183 ? -10.828 -6.123 -17.048 1.00 82.69 183 MET A O 1
ATOM 1404 N N . ASP A 1 184 ? -12.656 -4.946 -17.615 1.00 88.56 184 ASP A N 1
ATOM 1405 C CA . ASP A 1 184 ? -13.027 -5.784 -18.763 1.00 88.56 184 ASP A CA 1
ATOM 1406 C C . ASP A 1 184 ? -11.954 -5.854 -19.855 1.00 88.56 184 ASP A C 1
ATOM 1408 O O . ASP A 1 184 ? -11.895 -6.836 -20.590 1.00 88.56 184 ASP A O 1
ATOM 1412 N N . GLY A 1 185 ? -11.066 -4.857 -19.941 1.00 88.00 185 GLY A N 1
ATOM 1413 C CA . GLY A 1 185 ? -9.954 -4.867 -20.894 1.00 88.00 185 GLY A CA 1
ATOM 1414 C C . GLY A 1 185 ? -9.056 -6.095 -20.728 1.00 88.00 185 GLY A C 1
ATOM 1415 O O . GLY A 1 185 ? -8.835 -6.827 -21.689 1.00 88.00 185 GLY A O 1
ATOM 1416 N N . THR A 1 186 ? -8.600 -6.370 -19.501 1.00 87.44 186 THR A N 1
ATOM 1417 C CA . THR A 1 186 ? -7.752 -7.541 -19.225 1.00 87.44 186 THR A CA 1
ATOM 1418 C C . THR A 1 186 ? -8.528 -8.841 -19.395 1.00 87.44 186 THR A C 1
ATOM 1420 O O . THR A 1 186 ? -8.010 -9.785 -19.980 1.00 87.44 186 THR A O 1
ATOM 1423 N N . ARG A 1 187 ? -9.790 -8.888 -18.946 1.00 89.06 187 ARG A N 1
ATOM 1424 C CA . ARG A 1 187 ? -10.645 -10.077 -19.107 1.00 89.06 187 ARG A CA 1
ATOM 1425 C C . ARG A 1 187 ? -10.805 -10.455 -20.575 1.00 89.06 187 ARG A C 1
ATOM 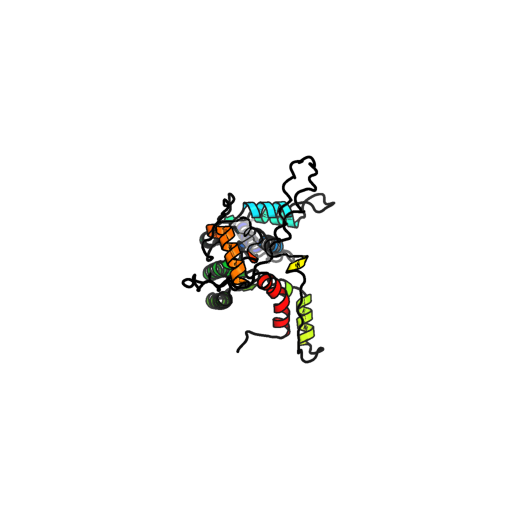1427 O O . ARG A 1 187 ? -10.611 -11.611 -20.926 1.00 89.06 187 ARG A O 1
ATOM 1434 N N . ARG A 1 188 ? -11.037 -9.468 -21.442 1.00 92.06 188 ARG A N 1
ATOM 1435 C CA . ARG A 1 188 ? -11.123 -9.672 -22.890 1.00 92.06 188 ARG A CA 1
ATOM 1436 C C . ARG A 1 188 ? -9.818 -10.200 -23.484 1.00 92.06 188 ARG A C 1
ATOM 1438 O O . ARG A 1 188 ? -9.866 -11.055 -24.359 1.00 92.06 188 ARG A O 1
ATOM 1445 N N . ILE A 1 189 ? -8.660 -9.716 -23.025 1.00 90.75 189 ILE A N 1
ATOM 1446 C CA . ILE A 1 189 ? -7.359 -10.253 -23.460 1.00 90.75 189 ILE A CA 1
ATOM 1447 C C . ILE A 1 189 ? -7.263 -11.740 -23.095 1.00 90.75 189 ILE A C 1
ATOM 1449 O O . ILE A 1 189 ? -6.960 -12.558 -23.960 1.00 90.75 189 ILE A O 1
ATOM 1453 N N . VAL A 1 190 ? -7.581 -12.093 -21.846 1.00 91.25 190 VAL A N 1
ATOM 1454 C CA . VAL A 1 190 ? -7.575 -13.485 -21.367 1.00 91.25 190 VAL A CA 1
ATOM 1455 C C . VAL A 1 190 ? -8.542 -14.356 -22.178 1.00 91.25 190 VAL A C 1
ATOM 1457 O O . VAL A 1 190 ? -8.173 -15.453 -22.584 1.00 91.25 190 VAL A O 1
ATOM 1460 N N . GLU A 1 191 ? -9.747 -13.866 -22.475 1.00 93.56 191 GLU A N 1
ATOM 1461 C CA . GLU A 1 191 ? -10.745 -14.575 -23.288 1.00 93.56 191 GLU A CA 1
ATOM 1462 C C . GLU A 1 191 ? -10.275 -14.807 -24.729 1.00 93.56 191 GLU A C 1
ATOM 1464 O O . GLU A 1 191 ? -10.403 -15.916 -25.246 1.00 93.56 191 GLU A O 1
ATOM 1469 N N . ILE A 1 192 ? -9.695 -13.791 -25.380 1.00 94.62 192 ILE A N 1
ATOM 1470 C CA . ILE A 1 192 ? -9.178 -13.913 -26.751 1.00 94.62 192 ILE A CA 1
ATOM 1471 C C . ILE A 1 192 ? -8.051 -14.946 -26.799 1.00 94.62 192 ILE A C 1
ATOM 1473 O O . ILE A 1 192 ? -8.075 -15.827 -27.660 1.00 94.62 192 ILE A O 1
ATOM 1477 N N . VAL A 1 193 ? -7.096 -14.878 -25.867 1.00 94.00 193 VAL A N 1
ATOM 1478 C CA . VAL A 1 193 ? -5.998 -15.853 -25.786 1.00 94.00 193 VAL A CA 1
ATOM 1479 C C . VAL A 1 193 ? -6.543 -17.255 -25.504 1.00 94.00 193 VAL A C 1
ATOM 1481 O O . VAL A 1 193 ? -6.219 -18.195 -26.229 1.00 94.00 193 VAL A O 1
ATOM 1484 N N . GLY A 1 194 ? -7.430 -17.391 -24.515 1.00 93.25 194 GLY A N 1
ATOM 1485 C CA . GLY A 1 194 ? -8.031 -18.665 -24.120 1.00 93.25 194 GLY A CA 1
ATOM 1486 C C . GLY A 1 194 ? -8.921 -19.302 -25.192 1.00 93.25 194 GLY A C 1
ATOM 1487 O O . GLY A 1 194 ? -9.031 -20.524 -25.238 1.00 93.25 194 GLY A O 1
ATOM 1488 N N . SER A 1 195 ? -9.514 -18.506 -26.090 1.00 96.38 195 SER A N 1
ATOM 1489 C CA . SER A 1 195 ? -10.313 -19.014 -27.216 1.00 96.38 195 SER A CA 1
ATOM 1490 C C . SER A 1 195 ? -9.490 -19.772 -28.263 1.00 96.38 195 SER A C 1
ATOM 1492 O O . SER A 1 195 ? -10.049 -20.524 -29.060 1.00 96.38 195 SER A O 1
ATOM 1494 N N . GLY A 1 196 ? -8.172 -19.547 -28.305 1.00 95.12 196 GLY A N 1
ATOM 1495 C CA . GLY A 1 196 ? -7.280 -20.122 -29.310 1.00 95.12 196 GLY A CA 1
ATOM 1496 C C . GLY A 1 196 ? -7.361 -19.474 -30.699 1.00 95.12 196 GLY A C 1
ATOM 1497 O O . GLY A 1 196 ? -6.643 -19.910 -31.595 1.00 95.12 196 GLY A O 1
ATOM 1498 N N . VAL A 1 197 ? -8.166 -18.418 -30.896 1.00 97.00 197 VAL A N 1
ATOM 1499 C CA . VAL A 1 197 ? -8.344 -17.754 -32.208 1.00 97.00 197 VAL A CA 1
ATOM 1500 C C . VAL A 1 197 ? -7.042 -17.186 -32.793 1.00 97.00 197 VAL A C 1
ATOM 1502 O O . VAL A 1 197 ? -6.906 -17.074 -34.008 1.00 97.00 197 VAL A O 1
ATOM 1505 N N . LEU A 1 198 ? -6.070 -16.853 -31.937 1.00 94.50 198 LEU A N 1
ATOM 1506 C CA . LEU A 1 198 ? -4.754 -16.336 -32.333 1.00 94.50 198 LEU A CA 1
ATOM 1507 C C . LEU A 1 198 ? -3.744 -17.441 -32.694 1.00 94.50 198 LEU A C 1
ATOM 1509 O O . LEU A 1 198 ? -2.656 -17.139 -33.180 1.00 94.50 198 LEU A O 1
ATOM 1513 N N . GLY A 1 199 ? -4.074 -18.713 -32.446 1.00 95.81 199 GLY A N 1
ATOM 1514 C CA . GLY A 1 199 ? -3.116 -19.814 -32.507 1.00 95.81 199 GLY A CA 1
ATOM 1515 C C . GLY A 1 199 ? -2.030 -19.730 -31.418 1.00 95.81 199 GLY A C 1
ATOM 1516 O O . GLY A 1 199 ? -2.180 -19.005 -30.432 1.00 95.81 199 GLY A O 1
ATOM 1517 N N . PRO A 1 200 ? -0.928 -20.492 -31.555 1.00 94.56 200 PRO A N 1
ATOM 1518 C CA . PRO A 1 200 ? 0.166 -20.480 -30.586 1.00 94.56 200 PRO A CA 1
ATOM 1519 C C . PRO A 1 200 ? 0.865 -19.116 -30.515 1.00 94.56 200 PRO A C 1
ATOM 1521 O O . PRO A 1 200 ? 1.494 -18.679 -31.480 1.00 94.56 200 PRO A O 1
ATOM 1524 N N . ILE A 1 201 ? 0.818 -18.476 -29.346 1.00 94.31 201 ILE A N 1
ATOM 1525 C CA . ILE A 1 201 ? 1.505 -17.203 -29.103 1.00 94.31 201 ILE A CA 1
ATOM 1526 C C . ILE A 1 201 ? 3.011 -17.451 -28.964 1.00 94.31 201 ILE A C 1
ATOM 1528 O O . ILE A 1 201 ? 3.445 -18.302 -28.187 1.00 94.31 201 ILE A O 1
ATOM 1532 N N . ARG A 1 202 ? 3.814 -16.714 -29.740 1.00 94.19 202 ARG A N 1
ATOM 1533 C CA . ARG A 1 202 ? 5.285 -16.821 -29.753 1.00 94.19 202 ARG A CA 1
ATOM 1534 C C . ARG A 1 202 ? 5.985 -15.630 -29.124 1.00 94.19 202 ARG A C 1
ATOM 1536 O O . ARG A 1 202 ? 7.079 -15.786 -28.595 1.00 94.19 202 ARG A O 1
ATOM 1543 N N . GLU A 1 203 ? 5.361 -14.463 -29.188 1.00 93.69 203 GLU A N 1
ATOM 1544 C CA . GLU A 1 203 ? 5.971 -13.216 -28.765 1.00 93.69 203 GLU A CA 1
ATOM 1545 C C . GLU A 1 203 ? 4.895 -12.246 -28.280 1.00 93.69 203 GLU A C 1
ATOM 1547 O O . GLU A 1 203 ? 3.778 -12.224 -28.799 1.00 93.69 203 GLU A O 1
ATOM 1552 N N . VAL A 1 204 ? 5.244 -11.452 -27.271 1.00 91.25 204 VAL A N 1
ATOM 1553 C CA . VAL A 1 204 ? 4.414 -10.383 -26.722 1.00 91.25 204 VAL A CA 1
ATOM 1554 C C . VAL A 1 204 ? 5.276 -9.131 -26.650 1.00 91.25 204 VAL A C 1
ATOM 1556 O O . VAL A 1 204 ? 6.342 -9.146 -26.037 1.00 91.25 204 VAL A O 1
ATOM 1559 N N . HIS A 1 205 ? 4.818 -8.043 -27.264 1.00 92.25 205 HIS A N 1
ATOM 1560 C CA . HIS A 1 205 ? 5.516 -6.759 -27.237 1.00 92.25 205 HIS A CA 1
ATOM 1561 C C . HIS A 1 205 ? 4.862 -5.834 -26.216 1.00 92.25 205 HIS A C 1
ATOM 1563 O O . HIS A 1 205 ? 3.658 -5.596 -26.268 1.00 92.25 205 HIS A O 1
ATOM 1569 N N . ILE A 1 206 ? 5.663 -5.299 -25.294 1.00 87.94 206 ILE A N 1
ATOM 1570 C CA . ILE A 1 206 ? 5.196 -4.429 -24.212 1.00 87.94 206 ILE A CA 1
ATOM 1571 C C . ILE A 1 206 ? 5.983 -3.122 -24.274 1.00 87.94 206 ILE A C 1
ATOM 1573 O O . ILE A 1 206 ? 7.210 -3.129 -24.192 1.00 87.94 206 ILE A O 1
ATOM 1577 N N . TRP A 1 207 ? 5.287 -1.991 -24.380 1.00 87.19 207 TRP A N 1
ATOM 1578 C CA . TRP A 1 207 ? 5.900 -0.662 -24.381 1.00 87.19 207 TRP A CA 1
ATOM 1579 C C . TRP A 1 207 ? 5.069 0.340 -23.574 1.00 87.19 207 TRP A C 1
ATOM 1581 O O . TRP A 1 207 ? 3.860 0.192 -23.405 1.00 87.19 207 TRP A O 1
ATOM 1591 N N . THR A 1 208 ? 5.726 1.378 -23.056 1.00 81.50 208 THR A N 1
ATOM 1592 C CA . THR A 1 208 ? 5.079 2.476 -22.328 1.00 81.50 208 THR A CA 1
ATOM 1593 C C . THR A 1 208 ? 5.914 3.746 -22.429 1.00 81.50 208 THR A C 1
ATOM 1595 O O . THR A 1 208 ? 7.136 3.700 -22.314 1.00 81.50 208 THR A O 1
ATOM 1598 N N . ASP A 1 209 ? 5.258 4.889 -22.605 1.00 82.44 209 ASP A N 1
ATOM 1599 C CA . ASP A 1 209 ? 5.869 6.219 -22.526 1.00 82.44 209 ASP A CA 1
ATOM 1600 C C . ASP A 1 209 ? 5.605 6.899 -21.169 1.00 82.44 209 ASP A C 1
ATOM 1602 O O . ASP A 1 209 ? 6.069 8.015 -20.918 1.00 82.44 209 ASP A O 1
ATOM 1606 N N . ARG A 1 210 ? 4.882 6.232 -20.257 1.00 76.31 210 ARG A N 1
ATOM 1607 C CA . ARG A 1 210 ? 4.444 6.813 -18.979 1.00 76.31 210 ARG A CA 1
ATOM 1608 C C . ARG A 1 210 ? 5.585 7.314 -18.095 1.00 76.31 210 ARG A C 1
ATOM 1610 O O . ARG A 1 210 ? 5.444 8.444 -17.628 1.00 76.31 210 ARG A O 1
ATOM 1617 N N . PRO A 1 211 ? 6.698 6.577 -17.895 1.00 72.19 211 PRO A N 1
ATOM 1618 C CA . PRO A 1 211 ? 7.809 7.063 -17.072 1.00 72.19 211 PRO A CA 1
ATOM 1619 C C . PRO A 1 211 ? 8.446 8.356 -17.592 1.00 72.19 211 PRO A C 1
ATOM 1621 O O . PRO A 1 211 ? 9.102 9.059 -16.834 1.00 72.19 211 PRO A O 1
ATOM 1624 N N . TYR A 1 212 ? 8.257 8.681 -18.873 1.00 70.94 212 TYR A N 1
ATOM 1625 C CA . TYR A 1 212 ? 8.771 9.905 -19.479 1.00 70.94 212 TYR A CA 1
ATOM 1626 C C . TYR A 1 212 ? 7.719 11.021 -19.528 1.00 70.94 212 TYR A C 1
ATOM 1628 O O . TYR A 1 212 ? 8.017 12.166 -19.195 1.00 70.94 212 TYR A O 1
ATOM 1636 N N . ARG A 1 213 ? 6.485 10.705 -19.939 1.00 70.19 213 ARG A N 1
ATOM 1637 C CA . ARG A 1 213 ? 5.491 11.717 -20.334 1.00 70.19 213 ARG A CA 1
ATOM 1638 C C . ARG A 1 213 ? 4.436 12.039 -19.279 1.00 70.19 213 ARG A C 1
ATOM 1640 O O . ARG A 1 213 ? 3.972 13.173 -19.219 1.00 70.19 213 ARG A O 1
ATOM 1647 N N . TYR A 1 214 ? 4.028 11.056 -18.482 1.00 66.06 214 TYR A N 1
ATOM 1648 C CA . TYR A 1 214 ? 2.834 11.173 -17.633 1.00 66.06 214 TYR A CA 1
ATOM 1649 C C . TYR A 1 214 ? 3.109 10.913 -16.154 1.00 66.06 214 TYR A C 1
ATOM 1651 O O . TYR A 1 214 ? 2.326 11.332 -15.308 1.00 66.06 214 TYR A O 1
ATOM 1659 N N . TRP A 1 215 ? 4.193 10.202 -15.843 1.00 69.44 215 TRP A N 1
ATOM 1660 C CA . TRP A 1 215 ? 4.477 9.683 -14.510 1.00 69.44 215 TRP A CA 1
ATOM 1661 C C . TRP A 1 215 ? 5.985 9.652 -14.229 1.00 69.44 215 TRP A C 1
ATOM 1663 O O . TRP A 1 215 ? 6.549 8.610 -13.891 1.00 69.44 215 TRP A O 1
ATOM 1673 N N . ALA A 1 216 ? 6.640 10.801 -14.418 1.00 71.25 216 ALA A N 1
ATOM 1674 C CA . ALA A 1 216 ? 8.079 10.948 -14.219 1.00 71.25 216 ALA A CA 1
ATOM 1675 C C . ALA A 1 216 ? 8.493 10.514 -12.804 1.00 71.25 216 ALA A C 1
ATOM 1677 O O . ALA A 1 216 ? 7.978 11.028 -11.812 1.00 71.25 216 ALA A O 1
ATOM 1678 N N . GLN A 1 217 ? 9.415 9.553 -12.730 1.00 69.19 217 GLN A N 1
ATOM 1679 C CA . GLN A 1 217 ? 10.020 9.089 -11.483 1.00 69.19 217 GLN A CA 1
ATOM 1680 C C . GLN A 1 217 ? 11.399 9.739 -11.315 1.00 69.19 217 GLN A C 1
ATOM 1682 O O . GLN A 1 217 ? 12.171 9.803 -12.272 1.00 69.19 217 GLN A O 1
ATOM 1687 N N . GLY A 1 218 ? 11.717 10.193 -10.100 1.00 67.62 218 GLY A N 1
ATOM 1688 C CA . GLY A 1 218 ? 13.023 10.767 -9.756 1.00 67.62 218 GLY A CA 1
ATOM 1689 C C . GLY A 1 218 ? 13.096 12.297 -9.823 1.00 67.62 218 GLY A C 1
ATOM 1690 O O . GLY A 1 218 ? 12.082 12.996 -9.836 1.00 67.62 218 GLY A O 1
ATOM 1691 N N . ILE A 1 219 ? 14.323 12.821 -9.805 1.00 70.81 219 ILE A N 1
ATOM 1692 C CA . ILE A 1 219 ? 14.602 14.263 -9.796 1.00 70.81 219 ILE A CA 1
ATOM 1693 C C . ILE A 1 219 ? 14.707 14.764 -11.241 1.00 70.81 219 ILE A C 1
ATOM 1695 O O . ILE A 1 219 ? 15.403 14.137 -12.047 1.00 70.81 219 ILE A O 1
ATOM 1699 N N . PRO A 1 220 ? 14.082 15.904 -11.592 1.00 70.44 220 PRO A N 1
ATOM 1700 C CA . PRO A 1 220 ? 14.355 16.563 -12.860 1.00 70.44 220 PRO A CA 1
ATOM 1701 C C . PRO A 1 220 ? 15.854 16.807 -13.042 1.00 70.44 220 PRO A C 1
ATOM 1703 O O . PRO A 1 220 ? 16.563 17.122 -12.084 1.00 70.44 220 PRO A O 1
ATOM 1706 N N . ARG A 1 221 ? 16.334 16.723 -14.287 1.00 70.88 221 ARG A N 1
ATOM 1707 C CA . ARG A 1 221 ? 17.712 17.113 -14.604 1.00 70.88 221 ARG A CA 1
ATOM 1708 C C . ARG A 1 221 ? 17.962 18.534 -14.069 1.00 70.88 221 ARG A C 1
ATOM 1710 O O . ARG A 1 221 ? 17.145 19.412 -14.372 1.00 70.88 221 ARG A O 1
ATOM 1717 N N . PRO A 1 222 ? 19.062 18.773 -13.326 1.00 71.19 222 PRO A N 1
ATOM 1718 C CA . PRO A 1 222 ? 19.420 20.114 -12.894 1.00 71.19 222 PRO A CA 1
ATOM 1719 C C . PRO A 1 222 ? 19.414 21.060 -14.091 1.00 71.19 222 PRO A C 1
ATOM 1721 O O . PRO A 1 222 ? 19.977 20.750 -15.146 1.00 71.19 222 PRO A O 1
ATOM 1724 N N . LYS A 1 223 ? 18.740 22.200 -13.946 1.00 75.44 223 LYS A N 1
ATOM 1725 C CA . LYS A 1 223 ? 18.868 23.270 -14.933 1.00 75.44 223 LYS A CA 1
ATOM 1726 C C . LYS A 1 223 ? 20.305 23.780 -14.870 1.00 75.44 223 LYS A C 1
ATOM 1728 O O . LYS A 1 223 ? 20.910 23.773 -13.797 1.00 75.44 223 LYS A O 1
ATOM 1733 N N . ALA A 1 224 ? 20.847 24.207 -16.011 1.00 75.25 224 ALA A N 1
ATOM 1734 C CA . ALA A 1 224 ? 22.095 24.958 -15.996 1.00 75.25 224 ALA A CA 1
ATOM 1735 C C . ALA A 1 224 ? 21.948 26.109 -14.983 1.00 75.25 224 ALA A C 1
ATOM 1737 O O . ALA A 1 224 ? 20.850 26.677 -14.914 1.00 75.25 224 ALA A O 1
ATOM 1738 N N . PRO A 1 225 ? 22.989 26.420 -14.189 1.00 70.69 225 PRO A N 1
ATOM 1739 C CA . PRO A 1 225 ? 22.942 27.564 -13.295 1.00 70.69 225 PRO A CA 1
ATOM 1740 C C . PRO A 1 225 ? 22.473 28.770 -14.100 1.00 70.69 225 PRO A C 1
ATOM 1742 O O . PRO A 1 225 ? 23.009 29.035 -15.180 1.00 70.69 225 PRO A O 1
ATOM 1745 N N . GLU A 1 226 ? 21.440 29.454 -13.617 1.00 61.28 226 GLU A N 1
ATOM 1746 C CA . GLU A 1 226 ? 21.071 30.739 -14.190 1.00 61.28 226 GLU A CA 1
ATOM 1747 C C . GLU A 1 226 ? 22.325 31.609 -14.098 1.00 61.28 226 GLU A C 1
ATOM 1749 O O . GLU A 1 226 ? 22.937 31.692 -13.027 1.00 61.28 226 GLU A O 1
ATOM 1754 N N . ALA A 1 227 ? 22.795 32.126 -15.238 1.00 53.00 227 ALA A N 1
ATOM 1755 C CA . ALA A 1 227 ? 23.991 32.951 -15.255 1.00 53.00 227 ALA A CA 1
ATOM 1756 C C . ALA A 1 227 ? 23.789 34.042 -14.204 1.00 53.00 227 ALA A C 1
ATOM 1758 O O . ALA A 1 227 ? 22.773 34.741 -14.242 1.00 53.00 227 ALA A O 1
ATOM 1759 N N . ALA A 1 228 ? 24.709 34.126 -13.236 1.00 47.12 228 ALA A N 1
ATOM 1760 C CA . ALA A 1 228 ? 24.653 35.158 -12.212 1.00 47.12 228 ALA A CA 1
ATOM 1761 C C . ALA A 1 228 ? 24.394 36.498 -12.915 1.00 47.12 228 ALA A C 1
ATOM 1763 O O . ALA A 1 228 ? 25.011 36.725 -13.963 1.00 47.12 228 ALA A O 1
ATOM 1764 N N . PRO A 1 229 ? 23.477 37.348 -12.412 1.00 43.81 229 PRO A N 1
ATOM 1765 C CA . PRO A 1 229 ? 23.168 38.607 -13.067 1.00 43.81 229 PRO A CA 1
ATOM 1766 C C . PRO A 1 229 ? 24.484 39.340 -13.287 1.00 43.81 229 PRO A C 1
ATOM 1768 O O . PRO A 1 229 ? 25.175 39.690 -12.329 1.00 43.81 229 PRO A O 1
ATOM 1771 N N . THR A 1 230 ? 24.875 39.470 -14.556 1.00 43.28 230 THR A N 1
ATOM 1772 C CA . THR A 1 230 ? 26.131 40.099 -14.940 1.00 43.28 230 THR A CA 1
ATOM 1773 C C . THR A 1 230 ? 26.084 41.506 -14.372 1.00 43.28 230 THR A C 1
ATOM 1775 O O . THR A 1 230 ? 25.300 42.334 -14.838 1.00 43.28 230 THR A O 1
ATOM 1778 N N . ALA A 1 231 ? 26.870 41.770 -13.327 1.00 42.34 231 ALA A N 1
ATOM 1779 C CA . ALA A 1 231 ? 27.116 43.131 -12.897 1.00 42.34 231 ALA A CA 1
ATOM 1780 C C . ALA A 1 231 ? 27.609 43.874 -14.139 1.00 42.34 231 ALA A C 1
ATOM 1782 O O . ALA A 1 231 ? 28.557 43.425 -14.785 1.00 42.34 231 ALA A O 1
ATOM 1783 N N . ALA A 1 232 ? 26.896 44.929 -14.526 1.00 42.25 232 ALA A N 1
ATOM 1784 C CA . ALA A 1 232 ? 27.184 45.687 -15.727 1.00 42.25 232 ALA A CA 1
ATOM 1785 C C . ALA A 1 232 ? 28.616 46.235 -15.653 1.00 42.25 232 ALA A C 1
ATOM 1787 O O . ALA A 1 232 ? 28.873 47.251 -15.012 1.00 42.25 232 ALA A O 1
ATOM 1788 N N . THR A 1 233 ? 29.559 45.555 -16.296 1.00 37.53 233 THR A N 1
ATOM 1789 C CA . THR A 1 233 ? 30.885 46.089 -16.571 1.00 37.53 233 THR A CA 1
ATOM 1790 C C . THR A 1 233 ? 30.844 46.763 -17.932 1.00 37.53 233 THR A C 1
ATOM 1792 O O . THR A 1 233 ? 30.693 46.133 -18.977 1.00 37.53 233 THR A O 1
ATOM 1795 N N . THR A 1 234 ? 30.942 48.089 -17.889 1.00 33.97 234 THR A N 1
ATOM 1796 C CA . THR A 1 234 ? 31.156 48.985 -19.024 1.00 33.97 234 THR A CA 1
ATOM 1797 C C . THR A 1 234 ? 32.246 48.432 -19.954 1.00 33.97 234 THR A C 1
ATOM 1799 O O . THR A 1 234 ? 33.294 48.003 -19.463 1.00 33.97 234 THR A O 1
ATOM 1802 N N . PRO A 1 235 ? 32.057 48.448 -21.286 1.00 35.25 235 PRO A N 1
ATOM 1803 C CA . PRO A 1 235 ? 33.031 47.881 -22.206 1.00 35.25 235 PRO A CA 1
ATOM 1804 C C . PRO A 1 235 ? 34.279 48.770 -22.267 1.00 35.25 235 PRO A C 1
ATOM 1806 O O . PRO A 1 235 ? 34.263 49.837 -22.877 1.00 35.25 235 PRO A O 1
ATOM 1809 N N . GLN A 1 236 ? 35.382 48.322 -21.666 1.00 34.50 236 GLN A N 1
ATOM 1810 C CA . GLN A 1 236 ? 36.710 48.792 -22.050 1.00 34.50 236 GLN A CA 1
ATOM 1811 C C . GLN A 1 236 ? 37.250 47.876 -23.147 1.00 34.50 236 GLN A C 1
ATOM 1813 O O . GLN A 1 236 ? 37.632 46.729 -22.924 1.00 34.50 236 GLN A O 1
ATOM 1818 N N . THR A 1 237 ? 37.249 48.402 -24.366 1.00 42.25 237 THR A N 1
ATOM 1819 C CA . THR A 1 237 ? 37.976 47.864 -25.511 1.00 42.25 237 THR A CA 1
ATOM 1820 C C . THR A 1 237 ? 39.464 47.787 -25.193 1.00 42.25 237 THR A C 1
ATOM 1822 O O . THR A 1 237 ? 40.084 48.825 -25.002 1.00 42.25 237 THR A O 1
ATOM 1825 N N . ASN A 1 238 ? 40.052 46.592 -25.222 1.00 39.62 238 ASN A N 1
ATOM 1826 C CA . ASN A 1 238 ? 41.497 46.433 -25.380 1.00 39.62 238 ASN A CA 1
ATOM 1827 C C . ASN A 1 238 ? 41.799 45.255 -26.314 1.00 39.62 238 ASN A C 1
ATOM 1829 O O . ASN A 1 238 ? 42.047 44.126 -25.899 1.00 39.62 238 ASN A O 1
ATOM 1833 N N . GLN A 1 239 ? 41.808 45.554 -27.615 1.00 42.78 239 GLN A N 1
ATOM 1834 C CA . GLN A 1 239 ? 42.294 44.696 -28.702 1.00 42.78 239 GLN A CA 1
ATOM 1835 C C . GLN A 1 239 ? 43.837 44.569 -28.720 1.00 42.78 239 GLN A C 1
ATOM 1837 O O . GLN A 1 239 ? 44.447 44.579 -29.786 1.00 42.78 239 GLN A O 1
ATOM 1842 N N . GLN A 1 240 ? 44.507 44.462 -27.568 1.00 41.44 240 GLN A N 1
ATOM 1843 C CA . GLN A 1 240 ? 45.981 44.487 -27.520 1.00 41.44 240 GLN A CA 1
ATOM 1844 C C . GLN A 1 240 ? 46.671 43.367 -26.727 1.00 41.44 240 GLN A C 1
ATOM 1846 O O . GLN A 1 240 ? 47.884 43.418 -26.568 1.00 41.44 240 GLN A O 1
ATOM 1851 N N . ALA A 1 241 ? 45.979 42.289 -26.344 1.00 36.12 241 ALA A N 1
ATOM 1852 C CA . ALA A 1 241 ? 46.624 41.154 -25.658 1.00 36.12 241 ALA A CA 1
ATOM 1853 C C . ALA A 1 241 ? 46.649 39.826 -26.448 1.00 36.12 241 ALA A C 1
ATOM 1855 O O . ALA A 1 241 ? 46.916 38.781 -25.869 1.00 36.12 241 ALA A O 1
ATOM 1856 N N . VAL A 1 242 ? 46.410 39.839 -27.769 1.00 40.03 242 VAL A N 1
ATOM 1857 C CA . VAL A 1 242 ? 46.416 38.616 -28.617 1.00 40.03 242 VAL A CA 1
ATOM 1858 C C . VAL A 1 242 ? 47.546 38.629 -29.666 1.00 40.03 242 VAL A C 1
ATOM 1860 O O . VAL A 1 242 ? 47.473 37.959 -30.687 1.00 40.03 242 VAL A O 1
ATOM 1863 N N . LYS A 1 243 ? 48.626 39.397 -29.452 1.00 39.16 243 LYS A N 1
ATOM 1864 C CA . LYS A 1 243 ? 49.754 39.471 -30.412 1.00 39.16 243 LYS A CA 1
ATOM 1865 C C . LYS A 1 243 ? 51.152 39.185 -29.861 1.00 39.16 243 LYS A C 1
ATOM 1867 O O . LYS A 1 243 ? 52.128 39.436 -30.559 1.00 39.16 243 LYS A O 1
ATOM 1872 N N . GLN A 1 244 ? 51.285 38.593 -28.677 1.00 39.44 244 GLN A N 1
ATOM 1873 C CA . GLN A 1 244 ? 52.591 38.130 -28.190 1.00 39.44 244 GLN A CA 1
ATOM 1874 C C . GLN A 1 244 ? 52.483 36.775 -27.493 1.00 39.44 244 GLN A C 1
ATOM 1876 O O . GLN A 1 244 ? 52.596 36.696 -26.280 1.00 39.44 244 GLN A O 1
ATOM 1881 N N . GLN A 1 245 ? 52.247 35.710 -28.265 1.00 37.47 245 GLN A N 1
ATOM 1882 C CA . GLN A 1 245 ? 52.615 34.337 -27.883 1.00 37.47 245 GLN A CA 1
ATOM 1883 C C . GLN A 1 245 ? 52.565 33.396 -29.102 1.00 37.47 245 GLN A C 1
ATOM 1885 O O . GLN A 1 245 ? 51.936 32.348 -29.109 1.00 37.47 245 GLN A O 1
ATOM 1890 N N . THR A 1 246 ? 53.260 33.781 -30.169 1.00 43.69 246 THR A N 1
ATOM 1891 C CA . THR A 1 246 ? 53.633 32.873 -31.263 1.00 43.69 246 THR A CA 1
ATOM 1892 C C . THR A 1 246 ? 55.067 33.183 -31.653 1.00 43.69 246 THR A C 1
ATOM 1894 O O . THR A 1 246 ? 55.290 34.008 -32.530 1.00 43.69 246 THR A O 1
ATOM 1897 N N . ALA A 1 247 ? 56.020 32.583 -30.934 1.00 42.94 247 ALA A N 1
ATOM 1898 C CA . ALA A 1 247 ? 57.370 32.239 -31.396 1.00 42.94 247 ALA A CA 1
ATOM 1899 C C . ALA A 1 247 ? 58.219 31.771 -30.201 1.00 42.94 247 ALA A C 1
ATOM 1901 O O . ALA A 1 247 ? 58.824 32.578 -29.504 1.00 42.94 247 ALA A O 1
ATOM 1902 N N . ALA A 1 248 ? 58.289 30.461 -29.984 1.00 36.72 248 ALA A N 1
ATOM 1903 C CA . ALA A 1 248 ? 59.433 29.836 -29.328 1.00 36.72 248 ALA A CA 1
ATOM 1904 C C . ALA A 1 248 ? 59.576 28.423 -29.902 1.00 36.72 248 ALA A C 1
ATOM 1906 O O . ALA A 1 248 ? 58.897 27.488 -29.487 1.00 36.72 248 ALA A O 1
ATOM 1907 N N . GLN A 1 249 ? 60.407 28.304 -30.937 1.00 42.53 249 GLN A N 1
ATOM 1908 C CA . GLN A 1 249 ? 60.877 27.023 -31.451 1.00 42.53 249 GLN A CA 1
ATOM 1909 C C . GLN A 1 249 ? 61.859 26.433 -30.433 1.00 42.53 249 GLN A C 1
ATOM 1911 O O . GLN A 1 249 ? 62.809 27.098 -30.022 1.00 42.53 249 GLN A O 1
ATOM 1916 N N . THR A 1 250 ? 61.621 25.196 -30.012 1.00 41.66 250 THR A N 1
ATOM 1917 C CA . THR A 1 250 ? 62.536 24.428 -29.162 1.00 41.66 250 THR A CA 1
ATOM 1918 C C . THR A 1 250 ? 63.752 23.983 -29.990 1.00 41.66 250 THR A C 1
ATOM 1920 O O . THR A 1 250 ? 63.554 23.448 -31.084 1.00 41.66 250 THR A O 1
ATOM 1923 N N . PRO A 1 251 ? 65.003 24.170 -29.526 1.00 40.44 251 PRO A N 1
ATOM 1924 C CA . PRO A 1 251 ? 66.177 23.665 -30.234 1.00 40.44 251 PRO A CA 1
ATOM 1925 C C . PRO A 1 251 ? 66.287 22.131 -30.097 1.00 40.44 251 PRO A C 1
ATOM 1927 O O . PRO A 1 251 ? 65.944 21.584 -29.046 1.00 40.44 251 PRO A O 1
ATOM 1930 N N . PRO A 1 252 ? 66.769 21.411 -31.125 1.00 38.38 252 PRO A N 1
ATOM 1931 C CA . PRO A 1 252 ? 66.912 19.960 -31.068 1.00 38.38 252 PRO A CA 1
ATOM 1932 C C . PRO A 1 252 ? 68.126 19.567 -30.210 1.00 38.38 252 PRO A C 1
ATOM 1934 O O . PRO A 1 252 ? 69.241 20.000 -30.493 1.00 38.38 252 PRO A O 1
ATOM 1937 N N . GLY A 1 253 ? 67.925 18.727 -29.184 1.00 50.19 253 GLY A N 1
ATOM 1938 C CA . GLY A 1 253 ? 69.033 18.064 -28.473 1.00 50.19 253 GLY A CA 1
ATOM 1939 C C . GLY A 1 253 ? 68.963 17.944 -26.945 1.00 50.19 253 GLY A C 1
ATOM 1940 O O . GLY A 1 253 ? 69.969 17.577 -26.345 1.00 50.19 253 GLY A O 1
ATOM 1941 N N . THR A 1 254 ? 67.843 18.228 -26.274 1.00 45.31 254 THR A N 1
ATOM 1942 C CA . THR A 1 254 ? 67.759 18.031 -24.811 1.00 45.31 254 THR A CA 1
ATOM 1943 C C . THR A 1 254 ? 67.468 16.559 -24.464 1.00 45.31 254 THR A C 1
ATOM 1945 O O . THR A 1 254 ? 66.491 16.015 -24.983 1.00 45.31 254 THR A O 1
ATOM 1948 N N . PRO A 1 255 ? 68.261 15.889 -23.599 1.00 48.47 255 PRO A N 1
ATOM 1949 C CA . PRO A 1 255 ? 67.959 14.530 -23.152 1.00 48.47 255 PRO A CA 1
ATOM 1950 C C . PRO A 1 255 ? 66.649 14.498 -22.358 1.00 48.47 255 PRO A C 1
ATOM 1952 O O . PRO A 1 255 ? 66.387 15.387 -21.547 1.00 48.47 255 PRO A O 1
ATOM 1955 N N . LEU A 1 256 ? 65.837 13.462 -22.583 1.00 42.53 256 LEU A N 1
ATOM 1956 C CA . LEU A 1 256 ? 64.609 13.214 -21.826 1.00 42.53 256 LEU A CA 1
ATOM 1957 C C . LEU A 1 256 ? 64.923 13.073 -20.323 1.00 42.53 256 LEU A C 1
ATOM 1959 O O . LEU A 1 256 ? 65.867 12.359 -19.975 1.00 42.53 256 LEU A O 1
ATOM 1963 N N . PRO A 1 257 ? 64.144 13.706 -19.427 1.00 44.81 257 PRO A N 1
ATOM 1964 C CA . PRO A 1 257 ? 64.321 13.529 -17.993 1.00 44.81 257 PRO A CA 1
ATOM 1965 C C . PRO A 1 257 ? 64.000 12.086 -17.583 1.00 44.81 257 PRO A C 1
ATOM 1967 O O . PRO A 1 257 ? 63.013 11.496 -18.026 1.00 44.81 257 PRO A O 1
ATOM 1970 N N . THR A 1 258 ? 64.848 11.520 -16.727 1.00 49.56 258 THR A N 1
ATOM 1971 C CA . THR A 1 258 ? 64.700 10.181 -16.146 1.00 49.56 258 THR A CA 1
ATOM 1972 C C . THR A 1 258 ? 63.382 10.081 -15.360 1.00 49.56 258 THR A C 1
ATOM 1974 O O . THR A 1 258 ? 63.052 11.029 -14.642 1.00 49.56 258 THR A O 1
ATOM 1977 N N . PRO A 1 259 ? 62.623 8.968 -15.433 1.00 44.91 259 PRO A N 1
ATOM 1978 C CA . PRO A 1 259 ? 61.366 8.850 -14.700 1.00 44.91 259 PRO A CA 1
ATOM 1979 C C . PRO A 1 259 ? 61.632 8.861 -13.190 1.00 44.91 259 PRO A C 1
ATOM 1981 O O . PRO A 1 259 ? 62.374 8.021 -12.679 1.00 44.91 259 PRO A O 1
ATOM 1984 N N . GLY A 1 260 ? 61.026 9.813 -12.478 1.00 49.75 260 GLY A N 1
ATOM 1985 C CA . GLY A 1 260 ? 60.936 9.780 -11.018 1.00 49.75 260 GLY A CA 1
ATOM 1986 C C . GLY A 1 260 ? 60.085 8.596 -10.529 1.00 49.75 260 GLY A C 1
ATOM 1987 O O . GLY A 1 260 ? 59.400 7.958 -11.335 1.00 49.75 260 GLY A O 1
ATOM 1988 N N . PRO A 1 261 ? 60.121 8.274 -9.221 1.00 50.34 261 PRO A N 1
ATOM 1989 C CA . PRO A 1 261 ? 59.398 7.132 -8.669 1.00 50.34 261 PRO A CA 1
ATOM 1990 C C . PRO A 1 261 ? 57.904 7.252 -8.974 1.00 50.34 261 PRO A C 1
ATOM 1992 O O . PRO A 1 261 ? 57.324 8.328 -8.829 1.00 50.34 261 PRO A O 1
ATOM 1995 N N . ALA A 1 262 ? 57.311 6.144 -9.426 1.00 49.50 262 ALA A N 1
ATOM 1996 C CA . ALA A 1 262 ? 55.931 6.068 -9.883 1.00 49.50 262 ALA A CA 1
ATOM 1997 C C . ALA A 1 262 ? 54.976 6.676 -8.847 1.00 49.50 262 ALA A C 1
ATOM 1999 O O . ALA A 1 262 ? 54.719 6.090 -7.794 1.00 49.50 262 ALA A O 1
ATOM 2000 N N . THR A 1 263 ? 54.439 7.854 -9.158 1.00 53.41 263 THR A N 1
ATOM 2001 C CA . THR A 1 263 ? 53.254 8.378 -8.493 1.00 53.41 263 THR A CA 1
ATOM 2002 C C . THR A 1 263 ? 52.153 7.345 -8.670 1.00 53.41 263 THR A C 1
ATOM 2004 O O . THR A 1 263 ? 51.826 6.945 -9.788 1.00 53.41 263 THR A O 1
ATOM 2007 N N . GLN A 1 264 ? 51.629 6.860 -7.547 1.00 48.41 264 GLN A N 1
ATOM 2008 C CA . GLN A 1 264 ? 50.505 5.939 -7.519 1.00 48.41 264 GLN A CA 1
ATOM 2009 C C . GLN A 1 264 ? 49.392 6.541 -8.382 1.00 48.41 264 GLN A C 1
ATOM 2011 O O . GLN A 1 264 ? 48.936 7.656 -8.118 1.00 48.41 264 GLN A O 1
ATOM 2016 N N . LEU A 1 265 ? 49.032 5.846 -9.466 1.00 43.12 265 LEU A N 1
ATOM 2017 C CA . LEU A 1 265 ? 47.974 6.298 -10.362 1.00 43.12 265 LEU A CA 1
ATOM 2018 C C . LEU A 1 265 ? 46.721 6.580 -9.520 1.00 43.12 265 LEU A C 1
ATOM 2020 O O . LEU A 1 265 ? 46.414 5.778 -8.628 1.00 43.12 265 LEU A O 1
ATOM 2024 N N . PRO A 1 266 ? 46.007 7.694 -9.771 1.00 51.03 266 PRO A N 1
ATOM 2025 C CA . PRO A 1 266 ? 44.744 7.940 -9.095 1.00 51.03 266 PRO A CA 1
ATOM 2026 C C . PRO A 1 266 ? 43.842 6.713 -9.288 1.00 51.03 266 PRO A C 1
ATOM 2028 O O . PRO A 1 266 ? 43.903 6.079 -10.351 1.00 51.03 266 PRO A O 1
ATOM 2031 N N . PRO A 1 267 ? 43.048 6.335 -8.270 1.00 60.38 267 PRO A N 1
ATOM 2032 C CA . PRO A 1 267 ? 42.179 5.174 -8.373 1.00 60.38 267 PRO A CA 1
ATOM 2033 C C . PRO A 1 267 ? 41.340 5.288 -9.643 1.00 60.38 267 PRO A C 1
ATOM 2035 O O . PRO A 1 267 ? 40.881 6.377 -10.000 1.00 60.38 267 PRO A O 1
ATOM 2038 N N . ALA A 1 268 ? 41.182 4.162 -10.344 1.00 55.28 268 ALA A N 1
ATOM 2039 C CA . ALA A 1 268 ? 40.375 4.117 -11.552 1.00 55.28 268 ALA A CA 1
ATOM 2040 C C . ALA A 1 268 ? 39.008 4.760 -11.265 1.00 55.28 268 ALA A C 1
ATOM 2042 O O . ALA A 1 268 ? 38.433 4.487 -10.203 1.00 55.28 268 ALA A O 1
ATOM 2043 N N . PRO A 1 269 ? 38.492 5.614 -12.169 1.00 58.91 269 PRO A N 1
ATOM 2044 C CA . PRO A 1 269 ? 37.202 6.241 -11.952 1.00 58.91 269 PRO A CA 1
ATOM 2045 C C . PRO A 1 269 ? 36.164 5.141 -11.705 1.00 58.91 269 PRO A C 1
ATOM 2047 O O . PRO A 1 269 ? 36.231 4.084 -12.350 1.00 58.91 269 PRO A O 1
ATOM 2050 N N . PRO A 1 270 ? 35.234 5.345 -10.757 1.00 68.31 270 PRO A N 1
ATOM 2051 C CA . PRO A 1 270 ? 34.239 4.338 -10.440 1.00 68.31 270 PRO A CA 1
ATOM 2052 C C . PRO A 1 270 ? 33.521 3.928 -11.727 1.00 68.31 270 PRO A C 1
ATOM 2054 O O . PRO A 1 270 ? 33.238 4.760 -12.593 1.00 68.31 270 PRO A O 1
ATOM 2057 N N . ARG A 1 271 ? 33.260 2.625 -11.887 1.00 73.94 271 ARG A N 1
ATOM 2058 C CA . ARG A 1 271 ? 32.463 2.146 -13.018 1.00 73.94 271 ARG A CA 1
ATOM 2059 C C . ARG A 1 271 ? 31.082 2.776 -12.895 1.00 73.94 271 ARG A C 1
ATOM 2061 O O . ARG A 1 271 ? 30.297 2.354 -12.056 1.00 73.94 271 ARG A O 1
ATOM 2068 N N . TRP A 1 272 ? 30.800 3.777 -13.719 1.00 71.44 272 TRP A N 1
ATOM 2069 C CA . TRP A 1 272 ? 29.499 4.429 -13.763 1.00 71.44 272 TRP A CA 1
ATOM 2070 C C . TRP A 1 272 ? 28.446 3.431 -14.252 1.00 71.44 272 TRP A C 1
ATOM 2072 O O . TRP A 1 272 ? 28.297 3.182 -15.446 1.00 71.44 272 TRP A O 1
ATOM 2082 N N . ASN A 1 273 ? 27.740 2.828 -13.302 1.00 78.12 273 ASN A N 1
ATOM 2083 C CA . ASN A 1 273 ? 26.517 2.067 -13.512 1.00 78.12 273 ASN A CA 1
ATOM 2084 C C . ASN A 1 273 ? 25.390 2.691 -12.667 1.00 78.12 273 ASN A C 1
ATOM 2086 O O . ASN A 1 273 ? 25.645 3.589 -11.862 1.00 78.12 273 ASN A O 1
ATOM 2090 N N . GLY A 1 274 ? 24.150 2.227 -12.850 1.00 69.69 274 GLY A N 1
ATOM 2091 C CA . GLY A 1 274 ? 22.990 2.775 -12.135 1.00 69.69 274 GLY A CA 1
ATOM 2092 C C . GLY A 1 274 ? 23.175 2.805 -10.614 1.00 69.69 274 GLY A C 1
ATOM 2093 O O . GLY A 1 274 ? 22.979 3.848 -10.006 1.00 69.69 274 GLY A O 1
ATOM 2094 N N . GLN A 1 275 ? 23.681 1.719 -10.024 1.00 70.94 275 GLN A N 1
ATOM 2095 C CA . GLN A 1 275 ? 23.903 1.620 -8.575 1.00 70.94 275 GLN A CA 1
ATOM 2096 C C . GLN A 1 275 ? 24.957 2.610 -8.065 1.00 70.94 275 GLN A C 1
ATOM 2098 O O . GLN A 1 275 ? 24.829 3.154 -6.972 1.00 70.94 275 GLN A O 1
ATOM 2103 N N . THR A 1 276 ? 26.020 2.841 -8.838 1.00 75.00 276 THR A N 1
ATOM 2104 C CA . THR A 1 276 ? 27.059 3.819 -8.495 1.00 75.00 276 THR A CA 1
ATOM 2105 C C . THR A 1 276 ? 26.521 5.244 -8.554 1.00 75.00 276 THR A C 1
ATOM 2107 O O . THR A 1 276 ? 26.819 6.034 -7.664 1.00 75.00 276 THR A O 1
ATOM 2110 N N . VAL A 1 277 ? 25.705 5.567 -9.563 1.00 76.81 277 VAL A N 1
ATOM 2111 C CA . VAL A 1 277 ? 25.042 6.877 -9.660 1.00 76.81 277 VAL A CA 1
ATOM 2112 C C . VAL A 1 277 ? 24.075 7.070 -8.496 1.00 76.81 277 VAL A C 1
ATOM 2114 O O . VAL A 1 277 ? 24.145 8.090 -7.821 1.00 76.81 277 VAL A O 1
ATOM 2117 N N . GLU A 1 278 ? 23.204 6.094 -8.238 1.00 75.25 278 GLU A N 1
ATOM 2118 C CA . GLU A 1 278 ? 22.222 6.143 -7.149 1.00 75.25 278 GLU A CA 1
ATOM 2119 C C . GLU A 1 278 ? 22.903 6.373 -5.801 1.00 75.25 278 GLU A C 1
ATOM 2121 O O . GLU A 1 278 ? 22.528 7.291 -5.076 1.00 75.25 278 GLU A O 1
ATOM 2126 N N . ARG A 1 279 ? 23.968 5.617 -5.507 1.00 78.06 279 ARG A N 1
ATOM 2127 C CA . ARG A 1 279 ? 24.740 5.780 -4.272 1.00 78.06 279 ARG A CA 1
ATOM 2128 C C . ARG A 1 279 ? 25.364 7.164 -4.150 1.00 78.06 279 ARG A C 1
ATOM 2130 O O . ARG A 1 279 ? 25.228 7.779 -3.103 1.00 78.06 279 ARG A O 1
ATOM 2137 N N . ALA A 1 280 ? 25.987 7.668 -5.213 1.00 80.56 280 ALA A N 1
ATOM 2138 C CA . ALA A 1 280 ? 26.580 9.002 -5.199 1.00 80.56 280 ALA A CA 1
ATOM 2139 C C . ALA A 1 280 ? 25.523 10.095 -4.959 1.00 80.56 280 ALA A C 1
ATOM 2141 O O . ALA A 1 280 ? 25.778 11.065 -4.249 1.00 80.56 280 ALA A O 1
ATOM 2142 N N . VAL A 1 281 ? 24.318 9.940 -5.520 1.00 79.62 281 VAL A N 1
ATOM 2143 C CA . VAL A 1 281 ? 23.212 10.875 -5.275 1.00 79.62 281 VAL A CA 1
ATOM 2144 C C . VAL A 1 281 ? 22.729 10.778 -3.826 1.00 79.62 281 VAL A C 1
ATOM 2146 O O . VAL A 1 281 ? 22.526 11.811 -3.195 1.00 79.62 281 VAL A O 1
ATOM 2149 N N . LEU A 1 282 ? 22.564 9.571 -3.284 1.00 80.56 282 LEU A N 1
ATOM 2150 C CA . LEU A 1 282 ? 22.156 9.363 -1.891 1.00 80.56 282 LEU A CA 1
ATOM 2151 C C . LEU A 1 282 ? 23.170 9.933 -0.899 1.00 80.56 282 LEU A C 1
ATOM 2153 O O . LEU A 1 282 ? 22.773 10.611 0.045 1.00 80.56 282 LEU A O 1
ATOM 2157 N N . GLU A 1 283 ? 24.462 9.703 -1.139 1.00 83.38 283 GLU A N 1
ATOM 2158 C CA . GLU A 1 283 ? 25.560 10.288 -0.364 1.00 83.38 283 GLU A CA 1
ATOM 2159 C C . GLU A 1 283 ? 25.479 11.820 -0.399 1.00 83.38 283 GLU A C 1
ATOM 2161 O O . GLU A 1 283 ? 25.435 12.451 0.654 1.00 83.38 283 GLU A O 1
ATOM 2166 N N . ALA A 1 284 ? 25.309 12.419 -1.582 1.00 83.19 284 ALA A N 1
ATOM 2167 C CA . ALA A 1 284 ? 25.161 13.869 -1.715 1.00 83.19 284 ALA A CA 1
ATOM 2168 C C . ALA A 1 284 ? 23.928 14.426 -0.974 1.00 83.19 284 ALA A C 1
ATOM 2170 O O . ALA A 1 284 ? 23.977 15.523 -0.417 1.00 83.19 284 ALA A O 1
ATOM 2171 N N . MET A 1 285 ? 22.807 13.696 -0.951 1.00 83.94 285 MET A N 1
ATOM 2172 C CA . MET A 1 285 ? 21.628 14.103 -0.174 1.00 83.94 285 MET A CA 1
ATOM 2173 C C . MET A 1 285 ? 21.865 13.957 1.335 1.00 83.94 285 MET A C 1
ATOM 2175 O O . MET A 1 285 ? 21.393 14.787 2.110 1.00 83.94 285 MET A O 1
ATOM 2179 N N . ALA A 1 286 ? 22.598 12.924 1.757 1.00 83.50 286 ALA A N 1
ATOM 2180 C CA . ALA A 1 286 ? 22.950 12.697 3.156 1.00 83.50 286 ALA A CA 1
ATOM 2181 C C . ALA A 1 286 ? 23.944 13.743 3.691 1.00 83.50 286 ALA A C 1
ATOM 2183 O O . ALA A 1 286 ? 23.872 14.092 4.868 1.00 83.50 286 ALA A O 1
ATOM 2184 N N . GLU A 1 287 ? 24.824 14.274 2.838 1.00 87.50 287 GLU A N 1
ATOM 2185 C CA . GLU A 1 287 ? 25.742 15.376 3.163 1.00 87.50 287 GLU A CA 1
ATOM 2186 C C . GLU A 1 287 ? 25.029 16.729 3.337 1.00 87.50 287 GLU A C 1
ATOM 2188 O O . GLU A 1 287 ? 25.556 17.620 4.005 1.00 87.50 287 GLU A O 1
ATOM 2193 N N . ASN A 1 288 ? 23.819 16.888 2.788 1.00 87.56 288 ASN A N 1
ATOM 2194 C CA . ASN A 1 288 ? 23.008 18.104 2.906 1.00 87.56 288 ASN A CA 1
ATOM 2195 C C . ASN A 1 288 ? 21.594 17.814 3.455 1.00 87.56 288 ASN A C 1
ATOM 2197 O O . ASN A 1 288 ? 20.588 18.050 2.769 1.00 87.56 288 ASN A O 1
ATOM 2201 N N . PRO A 1 289 ? 21.487 17.300 4.694 1.00 88.25 289 PRO A N 1
ATOM 2202 C CA . PRO A 1 289 ? 20.208 16.913 5.265 1.00 88.25 289 PRO A CA 1
ATOM 2203 C C . PRO A 1 289 ? 19.307 18.133 5.465 1.00 88.25 289 PRO A C 1
ATOM 2205 O O . PRO A 1 289 ? 19.767 19.234 5.766 1.00 88.25 289 PRO A O 1
ATOM 2208 N N . GLN A 1 290 ? 18.000 17.927 5.334 1.00 93.00 290 GLN A N 1
ATOM 2209 C CA . GLN A 1 290 ? 17.003 18.968 5.575 1.00 93.00 290 GLN A CA 1
ATOM 2210 C C . GLN A 1 290 ? 16.218 18.674 6.854 1.00 93.00 290 GLN A C 1
ATOM 2212 O O . GLN A 1 290 ? 16.175 17.545 7.345 1.00 93.00 290 GLN A O 1
ATOM 2217 N N . THR A 1 291 ? 15.566 19.694 7.407 1.00 94.00 291 THR A N 1
ATOM 2218 C CA . THR A 1 291 ? 14.709 19.520 8.583 1.00 94.00 291 THR A CA 1
ATOM 2219 C C . THR A 1 291 ? 13.475 18.696 8.226 1.00 94.00 291 THR A C 1
ATOM 2221 O O . THR A 1 291 ? 12.770 19.004 7.262 1.00 94.00 291 THR A O 1
ATOM 2224 N N . VAL A 1 292 ? 13.197 17.666 9.029 1.00 95.31 292 VAL A N 1
ATOM 2225 C CA . VAL A 1 292 ? 11.962 16.879 8.932 1.00 95.31 292 VAL A CA 1
ATOM 2226 C C . VAL A 1 292 ? 10.761 17.813 9.153 1.00 95.31 292 VAL A C 1
ATOM 2228 O O . VAL A 1 292 ? 10.719 18.503 10.175 1.00 95.31 292 VAL A O 1
ATOM 2231 N N . PRO A 1 293 ? 9.786 17.874 8.226 1.00 93.12 293 PRO A N 1
ATOM 2232 C CA . PRO A 1 293 ? 8.590 18.683 8.393 1.00 93.12 293 PRO A CA 1
ATOM 2233 C C . PRO A 1 293 ? 7.829 18.321 9.667 1.00 93.12 293 PRO A C 1
ATOM 2235 O O . PRO A 1 293 ? 7.704 17.150 10.025 1.00 93.12 293 PRO A O 1
ATOM 2238 N N . ALA A 1 294 ? 7.262 19.330 10.327 1.00 90.00 294 ALA A N 1
ATOM 2239 C CA . ALA A 1 294 ? 6.410 19.102 11.485 1.00 90.00 294 ALA A CA 1
ATOM 2240 C C . ALA A 1 294 ? 5.238 18.174 11.118 1.00 90.00 294 ALA A C 1
ATOM 2242 O O . ALA A 1 294 ? 4.522 18.420 10.146 1.00 90.00 294 ALA A O 1
ATOM 2243 N N . GLY A 1 295 ? 5.046 17.121 11.913 1.00 87.44 295 GLY A N 1
ATOM 2244 C CA . GLY A 1 295 ? 3.988 16.131 11.706 1.00 87.44 295 GLY A CA 1
ATOM 2245 C C . GLY A 1 295 ? 4.351 14.958 10.790 1.00 87.44 295 GLY A C 1
ATOM 2246 O O . GLY A 1 295 ? 3.531 14.050 10.687 1.00 87.44 295 GLY A O 1
ATOM 2247 N N . LEU A 1 296 ? 5.545 14.944 10.178 1.00 95.94 296 LEU A N 1
ATOM 2248 C CA . LEU A 1 296 ? 6.105 13.753 9.532 1.00 95.94 296 LEU A CA 1
ATOM 2249 C C . LEU A 1 296 ? 6.916 12.941 10.550 1.00 95.94 296 LEU A C 1
ATOM 2251 O O . LEU A 1 296 ? 7.918 13.422 11.078 1.00 95.94 296 LEU A O 1
ATOM 2255 N N . ASP A 1 297 ? 6.518 11.693 10.782 1.00 97.25 297 ASP A N 1
ATOM 2256 C CA . ASP A 1 297 ? 7.321 10.725 11.529 1.00 97.25 297 ASP A CA 1
ATOM 2257 C C . ASP A 1 297 ? 8.302 10.019 10.579 1.00 97.25 297 ASP A C 1
ATOM 2259 O O . ASP A 1 297 ? 7.960 9.057 9.886 1.00 97.25 297 ASP A O 1
ATOM 2263 N N . TRP A 1 298 ? 9.523 10.555 10.497 1.00 96.56 298 TRP A N 1
ATOM 2264 C CA . TRP A 1 298 ? 10.545 10.043 9.582 1.00 96.56 298 TRP A CA 1
ATOM 2265 C C . TRP A 1 298 ? 11.052 8.652 9.973 1.00 96.56 298 TRP A C 1
ATOM 2267 O O . TRP A 1 298 ? 11.312 7.842 9.092 1.00 96.56 298 TRP A O 1
ATOM 2277 N N . ASP A 1 299 ? 11.139 8.340 11.268 1.00 96.81 299 ASP A N 1
ATOM 2278 C CA . ASP A 1 299 ? 11.568 7.014 11.735 1.00 96.81 299 ASP A CA 1
ATOM 2279 C C . ASP A 1 299 ? 10.567 5.934 11.301 1.00 96.81 299 ASP A C 1
ATOM 2281 O O . ASP A 1 299 ? 10.941 4.911 10.723 1.00 96.81 299 ASP A O 1
ATOM 2285 N N . LEU A 1 300 ? 9.269 6.209 11.466 1.00 97.38 300 LEU A N 1
ATOM 2286 C CA . LEU A 1 300 ? 8.224 5.315 10.974 1.00 97.38 300 LEU A CA 1
ATOM 2287 C C . LEU A 1 300 ? 8.156 5.257 9.444 1.00 97.38 300 LEU A C 1
ATOM 2289 O O . LEU A 1 300 ? 7.816 4.200 8.912 1.00 97.38 300 LEU A O 1
ATOM 2293 N N . PHE A 1 301 ? 8.464 6.355 8.740 1.00 96.88 301 PHE A N 1
ATOM 2294 C CA . PHE A 1 301 ? 8.572 6.341 7.279 1.00 96.88 301 PHE A CA 1
ATOM 2295 C C . PHE A 1 301 ? 9.692 5.408 6.816 1.00 96.88 301 PHE A C 1
ATOM 2297 O O . PHE A 1 301 ? 9.447 4.615 5.917 1.00 96.88 301 PHE A O 1
ATOM 2304 N N . LEU A 1 302 ? 10.882 5.491 7.426 1.00 96.19 302 LEU A N 1
ATOM 2305 C CA . LEU A 1 302 ? 12.026 4.634 7.099 1.00 96.19 302 LEU A CA 1
ATOM 2306 C C . LEU A 1 302 ? 11.711 3.157 7.366 1.00 96.19 302 LEU A C 1
ATOM 2308 O O . LEU A 1 302 ? 12.038 2.291 6.556 1.00 96.19 302 LEU A O 1
ATOM 2312 N N . GLY A 1 303 ? 11.074 2.854 8.501 1.00 94.75 303 GLY A N 1
ATOM 2313 C CA . GLY A 1 303 ? 10.679 1.494 8.856 1.00 94.75 303 GLY A CA 1
ATOM 2314 C C . GLY A 1 303 ? 11.855 0.502 8.762 1.00 94.75 303 GLY A C 1
ATOM 2315 O O . GLY A 1 303 ? 12.804 0.624 9.532 1.00 94.75 303 GLY A O 1
ATOM 2316 N N . PRO A 1 304 ? 11.807 -0.513 7.874 1.00 93.19 304 PRO A N 1
ATOM 2317 C CA . PRO A 1 304 ? 12.897 -1.476 7.702 1.00 93.19 304 PRO A CA 1
ATOM 2318 C C . PRO A 1 304 ? 14.044 -0.991 6.794 1.00 93.19 304 PRO A C 1
ATOM 2320 O O . PRO A 1 304 ? 15.021 -1.724 6.633 1.00 93.19 304 PRO A O 1
ATOM 2323 N N . ALA A 1 305 ? 13.926 0.176 6.155 1.00 92.62 305 ALA A N 1
ATOM 2324 C CA . ALA A 1 305 ? 14.970 0.721 5.291 1.00 92.62 305 ALA A CA 1
ATOM 2325 C C . ALA A 1 305 ? 16.194 1.191 6.106 1.00 92.62 305 ALA A C 1
ATOM 2327 O O . ALA A 1 305 ? 16.091 1.410 7.318 1.00 92.62 305 ALA A O 1
ATOM 2328 N N . PRO A 1 306 ? 17.366 1.370 5.466 1.00 90.44 306 PRO A N 1
ATOM 2329 C CA . PRO A 1 306 ? 18.524 1.962 6.123 1.00 90.44 306 PRO A CA 1
ATOM 2330 C C . PRO A 1 306 ? 18.206 3.331 6.729 1.00 90.44 306 PRO A C 1
ATOM 2332 O O . PRO A 1 306 ? 17.451 4.123 6.162 1.00 90.44 306 PRO A O 1
ATOM 2335 N N . THR A 1 307 ? 18.831 3.639 7.865 1.00 93.00 307 THR A N 1
ATOM 2336 C CA . THR A 1 307 ? 18.716 4.961 8.479 1.00 93.00 307 THR A CA 1
ATOM 2337 C C . THR A 1 307 ? 19.406 5.999 7.603 1.00 93.00 307 THR A C 1
ATOM 2339 O O . THR A 1 307 ? 20.635 6.067 7.570 1.00 93.00 307 THR A O 1
ATOM 2342 N N . ILE A 1 308 ? 18.615 6.820 6.913 1.00 91.12 308 ILE A N 1
ATOM 2343 C CA . 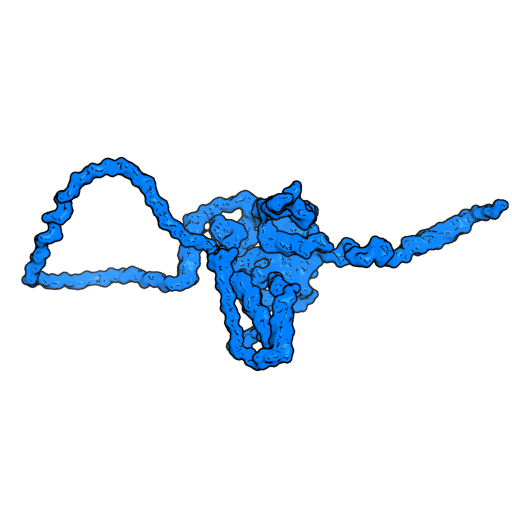ILE A 1 308 ? 19.112 7.941 6.113 1.00 91.12 308 ILE A CA 1
ATOM 2344 C C . ILE A 1 308 ? 18.508 9.264 6.602 1.00 91.12 308 ILE A C 1
ATOM 2346 O O . ILE A 1 308 ? 17.349 9.283 7.034 1.00 91.12 308 ILE A O 1
ATOM 2350 N N . PRO A 1 309 ? 19.254 10.384 6.555 1.00 93.38 309 PRO A N 1
ATOM 2351 C CA . PRO A 1 309 ? 18.703 11.690 6.891 1.00 93.38 309 PRO A CA 1
ATOM 2352 C C . PRO A 1 309 ? 17.543 12.074 5.973 1.00 93.38 309 PRO A C 1
ATOM 2354 O O . PRO A 1 309 ? 17.508 11.711 4.796 1.00 93.38 309 PRO A O 1
ATOM 2357 N N . TYR A 1 310 ? 16.599 12.848 6.504 1.00 94.19 310 TYR A N 1
ATOM 2358 C CA . TYR A 1 310 ? 15.503 13.360 5.697 1.00 94.19 310 TYR A CA 1
ATOM 2359 C C . TYR A 1 310 ? 16.003 14.341 4.633 1.00 94.19 310 TYR A C 1
ATOM 2361 O O . TYR A 1 310 ? 16.807 15.239 4.895 1.00 94.19 310 TYR A O 1
ATOM 2369 N N . HIS A 1 311 ? 15.432 14.207 3.440 1.00 93.00 311 HIS A N 1
ATOM 2370 C CA . HIS A 1 311 ? 15.522 15.193 2.380 1.00 93.00 311 HIS A CA 1
ATOM 2371 C C . HIS A 1 311 ? 14.165 15.256 1.648 1.00 93.00 311 HIS A C 1
ATOM 2373 O O . HIS A 1 311 ? 13.590 14.204 1.345 1.00 93.00 311 HIS A O 1
ATOM 2379 N N . PRO A 1 312 ? 13.642 16.450 1.292 1.00 90.56 312 PRO A N 1
ATOM 2380 C CA . PRO A 1 312 ? 12.335 16.621 0.631 1.00 90.56 312 PRO A CA 1
ATOM 2381 C C . PRO A 1 312 ? 12.247 16.006 -0.773 1.00 90.56 312 PRO A C 1
ATOM 2383 O O . PRO A 1 312 ? 11.217 16.079 -1.437 1.00 90.56 312 PRO A O 1
ATOM 2386 N N . VAL A 1 313 ? 13.337 15.413 -1.252 1.00 87.44 313 VAL A N 1
ATOM 2387 C CA . VAL A 1 313 ? 13.387 14.719 -2.537 1.00 87.44 313 VAL A CA 1
ATOM 2388 C C . VAL A 1 313 ? 12.853 13.288 -2.463 1.00 87.44 313 VAL A C 1
ATOM 2390 O O . VAL A 1 313 ? 12.518 12.706 -3.492 1.00 87.44 313 VAL A O 1
ATOM 2393 N N . TYR A 1 314 ? 12.772 12.712 -1.262 1.00 88.94 314 TYR A N 1
ATOM 2394 C CA . TYR A 1 314 ? 12.237 11.370 -1.051 1.00 88.94 314 TYR A CA 1
ATOM 2395 C C . TYR A 1 314 ? 10.714 11.425 -0.905 1.00 88.94 314 TYR A C 1
ATOM 2397 O O . TYR A 1 314 ? 9.962 10.859 -1.693 1.00 88.94 314 TYR A O 1
ATOM 2405 N N . HIS A 1 315 ? 10.238 12.165 0.087 1.00 90.81 315 HIS A N 1
ATOM 2406 C CA . HIS A 1 315 ? 8.832 12.245 0.472 1.00 90.81 315 HIS A CA 1
ATOM 2407 C C . HIS A 1 315 ? 8.246 13.599 0.035 1.00 90.81 315 HIS A C 1
ATOM 2409 O O . HIS A 1 315 ? 8.942 14.606 0.145 1.00 90.81 315 HIS A O 1
ATOM 2415 N N . PRO A 1 316 ? 6.992 13.677 -0.461 1.00 87.69 316 PRO A N 1
ATOM 2416 C CA . PRO A 1 316 ? 5.936 12.667 -0.332 1.00 87.69 316 PRO A CA 1
ATOM 2417 C C . PRO A 1 316 ? 5.663 11.774 -1.545 1.00 87.69 316 PRO A C 1
ATOM 2419 O O . PRO A 1 316 ? 4.863 10.847 -1.439 1.00 87.69 316 PRO A O 1
ATOM 2422 N N . PHE A 1 317 ? 6.285 12.024 -2.698 1.00 83.94 317 PHE A N 1
ATOM 2423 C CA . PHE A 1 317 ? 5.902 11.342 -3.945 1.00 83.94 317 PHE A CA 1
ATOM 2424 C C . PHE A 1 317 ? 7.038 10.573 -4.622 1.00 83.94 317 PHE A C 1
ATOM 2426 O O . PHE A 1 317 ? 6.818 9.487 -5.151 1.00 83.94 317 PHE A O 1
ATOM 2433 N N . SER A 1 318 ? 8.252 11.120 -4.606 1.00 84.06 318 SER A N 1
ATOM 2434 C CA . SER A 1 318 ? 9.355 10.624 -5.435 1.00 84.06 318 SER A CA 1
ATOM 2435 C C . SER A 1 318 ? 10.090 9.416 -4.852 1.00 84.06 318 SER A C 1
ATOM 2437 O O . SER A 1 318 ? 10.971 8.881 -5.521 1.00 84.06 318 SER A O 1
ATOM 2439 N N . TRP A 1 319 ? 9.716 8.960 -3.651 1.00 89.25 319 TRP A N 1
ATOM 2440 C CA . TRP A 1 319 ? 10.345 7.870 -2.895 1.00 89.25 319 TRP A CA 1
ATOM 2441 C C . TRP A 1 319 ? 10.539 6.614 -3.745 1.00 89.25 319 TRP A C 1
ATOM 2443 O O . TRP A 1 319 ? 11.539 5.924 -3.609 1.00 89.25 319 TRP A O 1
ATOM 2453 N N . ARG A 1 320 ? 9.632 6.345 -4.687 1.00 85.94 320 ARG A N 1
ATOM 2454 C CA . ARG A 1 320 ? 9.676 5.143 -5.521 1.00 85.94 320 ARG A CA 1
ATOM 2455 C C . ARG A 1 320 ? 10.898 5.072 -6.438 1.00 85.94 320 ARG A C 1
ATOM 2457 O O . ARG A 1 320 ? 11.341 3.977 -6.778 1.00 85.94 320 ARG A O 1
ATOM 2464 N N . GLY A 1 321 ? 11.426 6.226 -6.842 1.00 81.69 321 GLY A N 1
ATOM 2465 C CA . GLY A 1 321 ? 12.633 6.322 -7.661 1.00 81.69 321 GLY A CA 1
ATOM 2466 C C . GLY A 1 321 ? 13.923 6.024 -6.898 1.00 81.69 321 GLY A C 1
ATOM 2467 O O . GLY A 1 321 ? 14.972 5.955 -7.528 1.00 81.69 321 GLY A O 1
ATOM 2468 N N . TRP A 1 322 ? 13.849 5.856 -5.576 1.00 83.94 322 TRP A N 1
ATOM 2469 C CA . TRP A 1 322 ? 14.997 5.615 -4.714 1.00 83.94 322 TRP A CA 1
ATOM 2470 C C . TRP A 1 322 ? 15.049 4.142 -4.321 1.00 83.94 322 TRP A C 1
ATOM 2472 O O . TRP A 1 322 ? 14.042 3.617 -3.826 1.00 83.94 322 TRP A O 1
ATOM 2482 N N . PRO A 1 323 ? 16.192 3.469 -4.525 1.00 82.31 323 PRO A N 1
ATOM 2483 C CA . PRO A 1 323 ? 16.307 2.044 -4.265 1.00 82.31 323 PRO A CA 1
ATOM 2484 C C . PRO A 1 323 ? 16.081 1.699 -2.793 1.00 82.31 323 PRO A C 1
ATOM 2486 O O . PRO A 1 323 ? 15.738 0.571 -2.507 1.00 82.31 323 PRO A O 1
ATOM 2489 N N . GLU A 1 324 ? 16.195 2.625 -1.849 1.00 86.88 324 GLU A N 1
ATOM 2490 C CA . GLU A 1 324 ? 15.939 2.377 -0.425 1.00 86.88 324 GLU A CA 1
ATOM 2491 C C . GLU A 1 324 ? 14.448 2.196 -0.135 1.00 86.88 324 GLU A C 1
ATOM 2493 O O . GLU A 1 324 ? 14.078 1.510 0.818 1.00 86.88 324 GLU A O 1
ATOM 2498 N N . PHE A 1 325 ? 13.585 2.814 -0.947 1.00 90.62 325 PHE A N 1
ATOM 2499 C CA . PHE A 1 325 ? 12.161 2.931 -0.645 1.00 90.62 325 PHE A CA 1
ATOM 2500 C C . PHE A 1 325 ? 11.246 2.267 -1.666 1.00 90.62 325 PHE A C 1
ATOM 2502 O O . PHE A 1 325 ? 10.096 1.959 -1.328 1.00 90.62 325 PHE A O 1
ATOM 2509 N N . GLY A 1 326 ? 11.723 2.072 -2.896 1.00 89.38 326 GLY A N 1
ATOM 2510 C CA . GLY A 1 326 ? 10.920 1.590 -4.006 1.00 89.38 326 GLY A CA 1
ATOM 2511 C C . GLY A 1 326 ? 11.688 0.797 -5.050 1.00 89.38 326 GLY A C 1
ATOM 2512 O O . GLY A 1 326 ? 12.900 0.629 -5.008 1.00 89.38 326 GLY A O 1
ATOM 2513 N N . THR A 1 327 ? 10.927 0.295 -6.014 1.00 87.25 327 THR A N 1
ATOM 2514 C CA . THR A 1 327 ? 11.410 -0.591 -7.088 1.00 87.25 327 THR A CA 1
ATOM 2515 C C . THR A 1 327 ? 11.450 0.111 -8.452 1.00 87.25 327 THR A C 1
ATOM 2517 O O . THR A 1 327 ? 11.396 -0.523 -9.512 1.00 87.25 327 THR A O 1
ATOM 2520 N N . SER A 1 328 ? 11.559 1.445 -8.431 1.00 81.38 328 SER A N 1
ATOM 2521 C CA . SER A 1 328 ? 11.611 2.313 -9.608 1.00 81.38 328 SER A CA 1
ATOM 2522 C C . SER A 1 328 ? 10.383 2.178 -10.528 1.00 81.38 328 SER A C 1
ATOM 2524 O O . SER A 1 328 ? 9.353 1.587 -10.191 1.00 81.38 328 SER A O 1
ATOM 2526 N N . SER A 1 329 ? 10.478 2.762 -11.723 1.00 78.50 329 SER A N 1
ATOM 2527 C CA . SER A 1 329 ? 9.422 2.746 -12.742 1.00 78.50 329 SER A CA 1
ATOM 2528 C C . SER A 1 329 ? 9.047 1.330 -13.178 1.00 78.50 329 SER A C 1
ATOM 2530 O O . SER A 1 329 ? 7.897 1.086 -13.539 1.00 78.50 329 SER A O 1
ATOM 2532 N N . LEU A 1 330 ? 10.002 0.393 -13.153 1.00 79.69 330 LEU A N 1
ATOM 2533 C CA . LEU A 1 330 ? 9.750 -0.988 -13.550 1.00 79.69 330 LEU A CA 1
ATOM 2534 C C . LEU A 1 330 ? 8.831 -1.696 -12.552 1.00 79.69 330 LEU A C 1
ATOM 2536 O O . LEU A 1 330 ? 7.890 -2.352 -12.983 1.00 79.69 330 LEU A O 1
ATOM 2540 N N . GLY A 1 331 ? 9.034 -1.532 -11.244 1.00 81.75 331 GLY A N 1
ATOM 2541 C CA . GLY A 1 331 ? 8.097 -2.079 -10.263 1.00 81.75 331 GLY A CA 1
ATOM 2542 C C . GLY A 1 331 ? 6.737 -1.378 -10.278 1.00 81.75 331 GLY A C 1
ATOM 2543 O O . GLY A 1 331 ? 5.706 -2.037 -10.148 1.00 81.75 331 GLY A O 1
ATOM 2544 N N . ASP A 1 332 ? 6.706 -0.064 -10.529 1.00 80.38 332 ASP A N 1
ATOM 2545 C CA . ASP A 1 332 ? 5.456 0.702 -10.612 1.00 80.38 332 ASP A CA 1
ATOM 2546 C C . ASP A 1 332 ? 4.575 0.283 -11.796 1.00 80.38 332 ASP A C 1
ATOM 2548 O O . ASP A 1 332 ? 3.373 0.034 -11.655 1.00 80.38 332 ASP A O 1
ATOM 2552 N N . MET A 1 333 ? 5.178 0.264 -12.988 1.00 82.75 333 MET A N 1
ATOM 2553 C CA . MET A 1 333 ? 4.479 0.114 -14.261 1.00 82.75 333 MET A CA 1
ATOM 2554 C C . MET A 1 333 ? 4.541 -1.311 -14.793 1.00 82.75 333 MET A C 1
ATOM 2556 O O . MET A 1 333 ? 3.578 -1.764 -15.406 1.00 82.75 333 MET A O 1
ATOM 2560 N N . GLY A 1 334 ? 5.629 -2.038 -14.542 1.00 82.50 334 GLY A N 1
ATOM 2561 C CA . GLY A 1 334 ? 5.784 -3.426 -14.971 1.00 82.50 334 GLY A CA 1
ATOM 2562 C C . GLY A 1 334 ? 4.684 -4.318 -14.406 1.00 82.50 334 GLY A C 1
ATOM 2563 O O . GLY A 1 334 ? 4.113 -5.103 -15.153 1.00 82.50 334 GLY A O 1
ATOM 2564 N N . ALA A 1 335 ? 4.273 -4.115 -13.150 1.00 82.38 335 ALA A N 1
ATOM 2565 C CA . ALA A 1 335 ? 3.139 -4.837 -12.569 1.00 82.38 335 ALA A CA 1
ATOM 2566 C C . ALA A 1 335 ? 1.815 -4.612 -13.333 1.00 82.38 335 ALA A C 1
ATOM 2568 O O . ALA A 1 335 ? 0.987 -5.510 -13.405 1.00 82.38 335 ALA A O 1
ATOM 2569 N N . HIS A 1 336 ? 1.602 -3.443 -13.944 1.00 81.88 336 HIS A N 1
ATOM 2570 C CA . HIS A 1 336 ? 0.406 -3.194 -14.759 1.00 81.88 336 HIS A CA 1
ATOM 2571 C C . HIS A 1 336 ? 0.517 -3.742 -16.181 1.00 81.88 336 HIS A C 1
ATOM 2573 O O . HIS A 1 336 ? -0.489 -4.139 -16.762 1.00 81.88 336 HIS A O 1
ATOM 2579 N N . LEU A 1 337 ? 1.720 -3.710 -16.752 1.00 84.81 337 LEU A N 1
ATOM 2580 C CA . LEU A 1 337 ? 1.939 -3.966 -18.174 1.00 84.81 337 LEU A CA 1
ATOM 2581 C C . LEU A 1 337 ? 2.310 -5.424 -18.461 1.00 84.81 337 LEU A C 1
ATOM 2583 O O . LEU A 1 337 ? 1.960 -5.949 -19.509 1.00 84.81 337 LEU A O 1
ATOM 2587 N N . ILE A 1 338 ? 3.014 -6.084 -17.544 1.00 86.62 338 ILE A N 1
ATOM 2588 C CA . ILE A 1 338 ? 3.542 -7.441 -17.730 1.00 86.62 338 ILE A CA 1
ATOM 2589 C C . ILE A 1 338 ? 2.555 -8.488 -17.199 1.00 86.62 338 ILE A C 1
ATOM 2591 O O . ILE A 1 338 ? 2.335 -9.505 -17.856 1.00 86.62 338 ILE A O 1
ATOM 2595 N N . ASP A 1 339 ? 1.909 -8.218 -16.061 1.00 85.75 339 ASP A N 1
ATOM 2596 C CA . ASP A 1 339 ? 1.058 -9.184 -15.342 1.00 85.75 339 ASP A CA 1
ATOM 2597 C C . ASP A 1 339 ? -0.112 -9.717 -16.188 1.00 85.75 339 ASP A C 1
ATOM 2599 O O . ASP A 1 339 ? -0.392 -10.913 -16.194 1.00 85.75 339 ASP A O 1
ATOM 2603 N N . GLN A 1 340 ? -0.732 -8.860 -17.006 1.00 86.62 340 GLN A N 1
ATOM 2604 C CA . GLN A 1 340 ? -1.856 -9.238 -17.876 1.00 86.62 340 GLN A CA 1
ATOM 2605 C C . GLN A 1 340 ? -1.500 -10.380 -18.837 1.00 86.62 340 GLN A C 1
ATOM 2607 O O . GLN A 1 340 ? -2.305 -11.279 -19.074 1.00 86.62 340 GLN A O 1
ATOM 2612 N N . HIS A 1 341 ? -0.279 -10.357 -19.370 1.00 88.00 341 HIS A N 1
ATOM 2613 C CA . HIS A 1 341 ? 0.212 -11.361 -20.305 1.00 88.00 341 HIS A CA 1
ATOM 2614 C C . HIS A 1 341 ? 0.570 -12.657 -19.580 1.00 88.00 341 HIS A C 1
ATOM 2616 O O . HIS A 1 341 ? 0.267 -13.733 -20.087 1.00 88.00 341 HIS A O 1
ATOM 2622 N N . TYR A 1 342 ? 1.144 -12.559 -18.375 1.00 88.75 342 TYR A N 1
ATOM 2623 C CA . TYR A 1 342 ? 1.369 -13.720 -17.512 1.00 88.75 342 TYR A CA 1
ATOM 2624 C C . TYR A 1 342 ? 0.058 -14.433 -17.201 1.00 88.75 342 TYR A C 1
ATOM 2626 O O . TYR A 1 342 ? -0.021 -15.654 -17.329 1.00 88.75 342 TYR A O 1
ATOM 2634 N N . TRP A 1 343 ? -0.985 -13.675 -16.864 1.00 88.69 343 TRP A N 1
ATOM 2635 C CA . TRP A 1 343 ? -2.297 -14.240 -16.595 1.00 88.69 343 TRP A CA 1
ATOM 2636 C C . TRP A 1 343 ? -2.923 -14.873 -17.844 1.00 88.69 343 TRP A C 1
ATOM 2638 O O . TRP A 1 343 ? -3.310 -16.040 -17.797 1.00 88.69 343 TRP A O 1
ATOM 2648 N N . ALA A 1 344 ? -2.978 -14.150 -18.967 1.00 90.62 344 ALA A N 1
ATOM 2649 C CA . ALA A 1 344 ? -3.606 -14.638 -20.198 1.00 90.62 344 ALA A CA 1
ATOM 2650 C C . ALA A 1 344 ? -2.926 -15.892 -20.772 1.00 90.62 344 ALA A C 1
ATOM 2652 O O . ALA A 1 344 ? -3.600 -16.761 -21.317 1.00 90.62 344 ALA A O 1
ATOM 2653 N N . LEU A 1 345 ? -1.603 -16.001 -20.627 1.00 92.00 345 LEU A N 1
ATOM 2654 C CA . LEU A 1 345 ? -0.812 -17.138 -21.104 1.00 92.00 345 LEU A CA 1
ATOM 2655 C C . LEU A 1 345 ? -0.659 -18.261 -20.064 1.00 92.00 345 LEU A C 1
ATOM 2657 O O . LEU A 1 345 ? -0.047 -19.283 -20.365 1.00 92.00 345 LEU A O 1
ATOM 2661 N N . GLY A 1 346 ? -1.170 -18.081 -18.841 1.00 89.19 346 GLY A N 1
ATOM 2662 C CA . GLY A 1 346 ? -0.999 -19.050 -17.755 1.00 89.19 346 GLY A CA 1
ATOM 2663 C C . GLY A 1 346 ? 0.461 -19.244 -17.330 1.00 89.19 346 GLY A C 1
ATOM 2664 O O . GLY A 1 346 ? 0.842 -20.341 -16.921 1.00 89.19 346 GLY A O 1
ATOM 2665 N N . LEU A 1 347 ? 1.293 -18.205 -17.447 1.00 89.06 347 LEU A N 1
ATOM 2666 C CA . LEU A 1 347 ? 2.704 -18.267 -17.070 1.00 89.06 347 LEU A CA 1
ATOM 2667 C C . LEU A 1 347 ? 2.860 -18.273 -15.548 1.00 89.06 347 LEU A C 1
ATOM 2669 O O . LEU A 1 347 ? 2.182 -17.547 -14.821 1.00 89.06 347 LEU A O 1
ATOM 2673 N N . THR A 1 348 ? 3.813 -19.065 -15.065 1.00 85.31 348 THR A N 1
ATOM 2674 C CA . THR A 1 348 ? 4.161 -19.161 -13.643 1.00 85.31 348 THR A CA 1
ATOM 2675 C C . THR A 1 348 ? 5.576 -18.645 -13.384 1.00 85.31 348 THR A C 1
ATOM 2677 O O . THR A 1 348 ? 6.219 -18.072 -14.264 1.00 85.31 348 THR A O 1
ATOM 2680 N N . GLN A 1 349 ? 6.082 -18.834 -12.161 1.00 80.50 349 GLN A N 1
ATOM 2681 C CA . GLN A 1 349 ? 7.481 -18.529 -11.855 1.00 80.50 349 GLN A CA 1
ATOM 2682 C C . GLN A 1 349 ? 8.420 -19.300 -12.802 1.00 80.50 349 GLN A C 1
ATOM 2684 O O . GLN A 1 349 ? 8.126 -20.462 -13.105 1.00 80.50 349 GLN A O 1
ATOM 2689 N N . PRO A 1 350 ? 9.543 -18.692 -13.233 1.00 77.81 350 PRO A N 1
ATOM 2690 C CA . PRO A 1 350 ? 10.584 -19.408 -13.959 1.00 77.81 350 PRO A CA 1
ATOM 2691 C C . PRO A 1 350 ? 11.060 -20.612 -13.144 1.00 77.81 350 PRO A C 1
ATOM 2693 O O . PRO A 1 350 ? 11.290 -20.498 -11.938 1.00 77.81 350 PRO A O 1
ATOM 2696 N N . THR A 1 351 ? 11.192 -21.763 -13.796 1.00 79.50 351 THR A N 1
ATOM 2697 C CA . THR A 1 351 ? 11.633 -23.016 -13.164 1.00 79.50 351 THR A CA 1
ATOM 2698 C C . THR A 1 351 ? 13.122 -23.300 -13.351 1.00 79.50 351 THR A C 1
ATOM 2700 O O . THR A 1 351 ? 13.622 -24.267 -12.780 1.00 79.50 351 THR A O 1
ATOM 2703 N N . SER A 1 352 ? 13.820 -22.493 -14.153 1.00 69.81 352 SER A N 1
ATOM 2704 C CA . SER A 1 352 ? 15.232 -22.655 -14.521 1.00 69.81 352 SER A CA 1
ATOM 2705 C C . SER A 1 352 ? 15.884 -21.318 -14.812 1.00 69.81 352 SER A C 1
ATOM 2707 O O . SER A 1 352 ? 15.187 -20.497 -15.458 1.00 69.81 352 SER A O 1
#

Radius of gyration: 32.5 Å; chains: 1; bounding box: 139×72×65 Å

pLDDT: mean 81.67, std 18.64, range [33.97, 98.81]

Foldseek 3Di:
DDDQDPVNVVVVVVVVVVVVVDDPPCVVQPPPRDPLVNAAAEEEAACLPVSLVVLLVRLSHQPAAYEALFVVSNVVSLVVQFDADVPDPGHDPSSVSSVVSVVNHHYYHFLLCVLVPPPRHAAYEYDAFQACQLVSLLSQLVSLHAYEYEFPNHLDPVSVVVSVVSCVVSVHHYHYNQCLVVDVVLVVLLVVLVVCPVPDDDDDDFDDCCCPPPPPAADPDDDDPPPDPPPDDDDDDDPDDPPPDPDDDDDPDDDDDDDDDDDDPDPDDPPDDPVVVLVVVQVVCQVPADDDDPSRPVCSSLPPFDDGGDDVRCPDRNVQCHSRGHDHPCRVCVSNTVVSVCSSVVNDPDPD